Protein 5DF6 (pdb70)

CATH classification: 3.30.505.10 (+1 more: 3.30.505.10)

Solvent-accessible surface area: 12372 Å² total

Sequence (228 aa):
RRRWFHPNITGVEAENNLLLTRGVDGSFLARPSKKSNPGDFTLLSVRRNGAVTHIKIQNTGDYYDLYGGEKFATLAELVQQYYMEHHGQLKEKNGDVIELKYPLNCADPTSERWFHGHLSGKEAEEKLLTEKGKHGSFLVRESQSHPGDFVLSVRTGDDKGESKSKVTHVMIRCQKYDVGGGERFDSLTDLVEHYKKKNPMVETTLGTVLQLKQPLNTTRTTEVDKFMPPPTTEVD

InterPro domains:
  IPR000242 Tyrosine-specific protein phosphatase, PTPase domain [PF00102] (273-519)
  IPR000242 Tyrosine-specific protein phosphatase, PTPase domain [PR00700] (303-310)
  IPR000242 Tyrosine-specific protein phosphatase, PTPase domain [PR00700] (327-347)
  IPR000242 Tyrosine-specific protein phosphatase, PTPase domain [PR00700] (413-430)
  IPR000242 Tyrosine-specific protein phosphatase, PTPase domain [PR00700] (454-472)
  IPR000242 Tyrosine-specific protein phosphatase, PTPase domain [PR00700] (488-503)
  IPR000242 Tyrosine-specific protein phosphatase, PTPase domain [PR00700] (504-514)
  IPR000242 Tyrosine-specific protein phosphatase, PTPase domain [PS50055] (247-521)
  IPR000242 Tyrosine-specific protein phosphatase, PTPase domain [SM00194] (246-523)
  IPR000387 Tyrosine-specific protein phosphatases domain [PS50056] (436-512)
  IPR000980 SH2 domain [PF00017] (6-81)
  IPR000980 SH2 domain [PF00017] (112-197)
  IPR000980 SH2 domain [PS50001] (6-102)
  IPR000980 SH2 domain [PS50001] (112-216)
  IPR000980 SH2 domain [SM00252] (4-87)
  IPR000980 SH2 domain [SM00252] (110-203)
  IPR003595 Protein-tyrosine phosphatase, catalytic [SM00404] (414-520)
  IPR012152 Protein-tyrosine phosphatase, non-receptor type-6, -11 [PIRSF000929] (1-593)
  IPR016130 Protein-tyrosine phosphatase, active site [PS00383] (457-467)
  IPR029021 Protein-tyrosine phosphatase-like [G3DSA:3.90.190.10] (218-525)

Organism: Homo sapiens (NCBI:txid9606)

B-factor: mean 31.96, std 9.34, range [16.76, 76.29]

Radius of gyration: 21.41 Å; Cα contacts (8 Å, |Δi|>4): 467; chains: 3; bounding box: 33×40×62 Å

Foldseek 3Di:
DFQEDEPDDPVVQFVLCLPVHDQLEWHKYAHPVDGPWIWIWGHHPSGIDIFTWDDPVQWIDRVDDDTHRDPVVHLVVQQVDFPSAADDVGGTGHNDHRRGHDDLDPFQLEDEAADPVRLLVCCLPPHFAQEWGKYADPVRGPKIKIKTQHDGRDSDDVRRIDIFIWDDVQTDTPPPDRHPGPVVVVVVCLVVFDADPVGTTNHNDHYSGDPD/DDDDD/DDDDDDDDDDD

Secondary structure (DSSP, 8-state):
-TTB-TT--HHHHHHHHHHH--TTEEEEEE-SSSBTBEEEEEEETTEEEEEEEEE-SS-EESSSS--BSSHHHHHHHHHHSTTS-BBTTS-B----EE-----S---TTB-SS--HHHHHHHHHHH--TTEEEEEE-SSSTT-EEEEEE-SSS-S----SEEEEEEEE--EESTTS--BSSHHHHHHHHHHS-EEBTTS-EE---EE-----/---B-/---PPP---B-

GO terms:
  GO:0005515 protein binding (F, IPI)
  GO:0060090 molecular adaptor activity (F, IDA)
  GO:0004726 non-membrane spanning protein tyrosine phosphatase activity (F, IDA)
  GO:0005925 focal adhesion (C, IDA)
  GO:0042130 negative regulation of T cell proliferation (P, IDA)
  GO:0019221 cytokine-mediated signaling pathway (P, IDA)
  GO:0032480 negative regulation of type I interferon production (P, IDA)
  GO:1902564 negative regulation of neutrophil activation (P, IDA)
  GO:0005737 cytoplasm (C, IC)
  GO:0004725 protein tyrosine phosphatase activity (F, IDA)
  GO:0004725 protein tyrosine phosphatase activity (F, IMP)
  GO:0042311 vasodilation (P, IMP)
  GO:0051897 positive regulation of phosphatidylinositol 3-kinase/protein kinase B signal transduction (P, IMP)
  GO:1902533 positive regulation of intracellular signal transduction (P, IMP)
  GO:0071260 cellular response to mechanical stimulus (P, IMP)
  GO:0050839 cell adhesion molecule binding (F, IPI)
  GO:0045296 cadherin binding (F, IPI)
  GO:1990782 protein tyrosine kinase binding (F, IPI)
  GO:0005634 nucleus (C, IDA)
  GO:0005737 cytoplasm (C, IDA)

Nearest PDB structures (foldseek):
  5df6-assembly1_A  TM=1.005E+00  e=5.823E-47  Homo sapiens
  5x94-assembly1_A  TM=7.259E-01  e=4.010E-39  Homo sapiens
  5x7b-assembly1_A  TM=7.720E-01  e=6.563E-38  Homo sapiens
  2shp-assembly2_B  TM=5.003E-01  e=1.081E-35  Homo sapiens
  8s06-assembly1_A  TM=4.971E-01  e=1.985E-35  Homo sapiens

Structure (mmCIF, N/CA/C/O backbone):
data_5DF6
#
_entry.id   5DF6
#
_cell.length_a   28.470
_cell.length_b   72.166
_cell.length_c   62.547
_cell.angle_alpha   90.00
_cell.angle_beta   101.77
_cell.angle_gamma   90.00
#
_symmetry.space_group_name_H-M   'P 1 21 1'
#
loop_
_entity.id
_entity.type
_entity.pdbx_description
1 polymer 'Tyrosine-protein phosphatase non-receptor type 11'
2 polymer txnip
3 non-polymer 'UNKNOWN ATOM OR ION'
4 water water
#
loop_
_atom_site.group_PDB
_atom_site.id
_atom_site.type_symbol
_atom_site.label_atom_id
_atom_site.label_alt_id
_atom_site.label_comp_id
_atom_site.label_asym_id
_atom_site.label_entity_id
_atom_site.label_seq_id
_atom_site.pdbx_PDB_ins_code
_atom_site.Cartn_x
_atom_site.Cartn_y
_atom_site.Cartn_z
_atom_site.occupancy
_atom_site.B_iso_or_equiv
_atom_site.auth_seq_id
_atom_site.auth_comp_id
_atom_site.auth_asym_id
_atom_site.auth_atom_id
_atom_site.pdbx_PDB_model_num
ATOM 1 N N A ARG A 1 32 ? 20.988 41.125 35.087 0.50 40.98 4 ARG A N 1
ATOM 2 N N B ARG A 1 32 ? 18.558 40.185 34.987 0.50 37.08 4 ARG A N 1
ATOM 3 C CA A ARG A 1 32 ? 19.962 40.073 34.834 0.50 39.18 4 ARG A CA 1
ATOM 4 C CA B ARG A 1 32 ? 20.049 40.124 34.937 0.50 37.57 4 ARG A CA 1
ATOM 5 C C A ARG A 1 32 ? 20.508 38.799 34.168 0.50 38.48 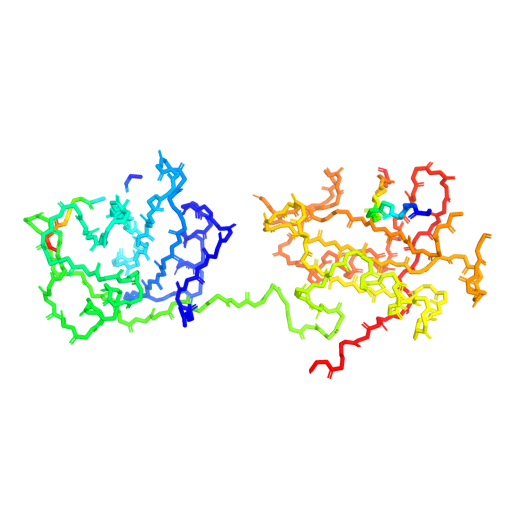4 ARG A C 1
ATOM 6 C C B ARG A 1 32 ? 20.504 38.812 34.253 0.50 37.53 4 ARG A C 1
ATOM 7 O O A ARG A 1 32 ? 19.737 38.091 33.511 0.50 34.00 4 ARG A O 1
ATOM 8 O O B ARG A 1 32 ? 19.676 38.107 33.664 0.50 32.57 4 ARG A O 1
ATOM 11 N N . ARG A 1 33 ? 21.813 38.514 34.346 1.00 36.58 5 ARG A N 1
ATOM 12 C CA . ARG A 1 33 ? 22.480 37.310 33.847 1.00 33.70 5 ARG A CA 1
ATOM 13 C C . ARG A 1 33 ? 21.699 35.977 33.756 1.00 33.10 5 ARG A C 1
ATOM 14 O O . ARG A 1 33 ? 21.757 35.279 32.715 1.00 34.23 5 ARG A O 1
ATOM 16 N N . TRP A 1 34 ? 21.012 35.662 34.861 1.00 25.82 6 TRP A N 1
ATOM 17 C CA . TRP A 1 34 ? 20.269 34.390 35.097 1.00 23.68 6 TRP A CA 1
ATOM 18 C C . TRP A 1 34 ? 18.924 34.314 34.343 1.00 25.34 6 TRP A C 1
ATOM 19 O O . TRP A 1 34 ? 18.241 33.281 34.433 1.00 22.12 6 TRP A O 1
ATOM 30 N N . PHE A 1 35 ? 18.518 35.388 33.644 1.00 23.21 7 PHE A N 1
ATOM 31 C CA . PHE A 1 35 ? 17.222 35.387 32.937 1.00 23.14 7 PHE A CA 1
ATOM 32 C C . PHE A 1 35 ? 17.423 34.988 31.467 1.00 24.20 7 PHE A C 1
ATOM 33 O O . PHE A 1 35 ? 18.325 35.532 30.791 1.00 24.53 7 PHE A O 1
ATOM 41 N N . HIS A 1 36 ? 16.635 34.010 31.028 1.00 23.35 8 HIS A N 1
ATOM 42 C CA . HIS A 1 36 ? 16.653 33.457 29.682 1.00 22.55 8 HIS A CA 1
ATOM 43 C C . HIS A 1 36 ? 15.301 33.717 29.014 1.00 24.42 8 HIS A C 1
ATOM 44 O O . HIS A 1 36 ? 14.285 33.074 29.349 1.00 23.76 8 HIS A O 1
ATOM 51 N N . PRO A 1 37 ? 15.268 34.686 28.081 1.00 29.77 9 PRO A N 1
ATOM 52 C CA . PRO A 1 37 ? 13.971 35.061 27.538 1.00 29.07 9 PRO A CA 1
ATOM 53 C C . PRO A 1 37 ? 13.279 34.055 26.652 1.00 32.54 9 PRO A C 1
ATOM 54 O O . PRO A 1 37 ? 12.049 34.122 26.530 1.00 31.81 9 PRO A O 1
ATOM 58 N N . ASN A 1 38 ? 13.978 33.141 26.015 1.00 32.16 10 ASN A N 1
ATOM 59 C CA . ASN A 1 38 ? 13.276 32.491 24.898 1.00 38.62 10 ASN A CA 1
ATOM 60 C C . ASN A 1 38 ? 13.299 31.032 24.951 1.00 38.47 10 ASN A C 1
ATOM 61 O O . ASN A 1 38 ? 13.311 30.391 23.907 1.00 39.94 10 ASN A O 1
ATOM 66 N N . ILE A 1 39 ? 13.255 30.494 26.168 1.00 34.93 11 ILE A N 1
ATOM 67 C CA . ILE A 1 39 ? 13.405 29.073 26.324 1.00 34.31 11 ILE A CA 1
ATOM 68 C C . ILE A 1 39 ? 12.205 28.453 26.972 1.00 35.60 11 ILE A C 1
ATOM 69 O O . ILE A 1 39 ? 11.470 29.121 27.701 1.00 38.20 11 ILE A O 1
ATOM 74 N N . THR A 1 40 ? 12.062 27.158 26.706 1.00 36.66 12 THR A N 1
ATOM 75 C CA . THR A 1 40 ? 11.098 26.275 27.332 1.00 39.23 12 THR A CA 1
ATOM 76 C C . THR A 1 40 ? 11.683 25.590 28.538 1.00 36.27 12 THR A C 1
ATOM 77 O O . THR A 1 40 ? 12.910 25.606 28.774 1.00 31.97 12 THR A O 1
ATOM 81 N N . GLY A 1 41 ? 10.798 24.958 29.294 1.00 34.70 13 GLY A N 1
ATOM 82 C CA . GLY A 1 41 ? 11.194 24.065 30.376 1.00 36.30 13 GLY A CA 1
ATOM 83 C C . GLY A 1 41 ? 12.149 22.965 29.943 1.00 36.63 13 GLY A C 1
ATOM 84 O O . GLY A 1 41 ? 13.130 22.703 30.650 1.00 34.53 13 GLY A O 1
ATOM 85 N N . VAL A 1 42 ? 11.923 22.352 28.771 1.00 35.13 14 VAL A N 1
ATOM 86 C CA . VAL A 1 42 ? 12.897 21.344 28.283 1.00 35.27 14 VAL A CA 1
ATOM 87 C C . VAL A 1 42 ? 14.287 21.914 27.931 1.00 31.28 14 VAL A C 1
ATOM 88 O O . VAL A 1 42 ? 15.299 21.311 28.277 1.00 31.68 14 VAL A O 1
ATOM 92 N N . GLU A 1 43 ? 14.333 23.064 27.274 1.00 29.87 15 GLU A N 1
ATOM 93 C CA . GLU A 1 43 ? 15.585 23.801 27.047 1.00 32.31 15 GLU A CA 1
ATOM 94 C C . GLU A 1 43 ? 16.308 24.151 28.353 1.00 31.96 15 GLU A C 1
ATOM 95 O O . GLU A 1 43 ? 17.488 23.880 28.485 1.00 28.94 15 GLU A O 1
ATOM 101 N N . ALA A 1 44 ? 15.561 24.665 29.326 1.00 28.52 16 ALA A N 1
ATOM 102 C CA . ALA A 1 44 ? 16.073 24.947 30.664 1.00 27.35 16 ALA A CA 1
ATOM 103 C C . ALA A 1 44 ? 16.768 23.753 31.272 1.00 29.82 16 ALA A C 1
ATOM 104 O O . ALA A 1 44 ? 17.889 23.888 31.793 1.00 30.67 16 ALA A O 1
ATOM 106 N N . GLU A 1 45 ? 16.111 22.599 31.205 1.00 28.50 17 GLU A N 1
ATOM 107 C CA . GLU A 1 45 ? 16.680 21.341 31.733 1.00 33.52 17 GLU A CA 1
ATOM 108 C C . GLU A 1 45 ? 17.965 21.010 31.002 1.00 34.37 17 GLU A C 1
ATOM 109 O O . GLU A 1 45 ? 18.973 20.682 31.633 1.00 33.06 17 GLU A O 1
ATOM 115 N N . ASN A 1 46 ? 17.949 21.169 29.678 1.00 34.98 18 ASN A N 1
ATOM 116 C CA A ASN A 1 46 ? 19.125 20.869 28.891 0.40 35.61 18 ASN A CA 1
ATOM 117 C CA B ASN A 1 46 ? 19.128 20.880 28.872 0.60 35.61 18 ASN A CA 1
ATOM 118 C C . ASN A 1 46 ? 20.335 21.715 29.252 1.00 35.22 18 ASN A C 1
ATOM 119 O O . ASN A 1 46 ? 21.413 21.175 29.447 1.00 36.47 18 ASN A O 1
ATOM 128 N N . LEU A 1 47 ? 20.159 23.034 29.329 1.00 32.85 19 LEU A N 1
ATOM 129 C CA . LEU A 1 47 ? 21.244 23.942 29.783 1.00 32.92 19 LEU A CA 1
ATOM 130 C C . LEU A 1 47 ? 21.768 23.580 31.185 1.00 34.37 19 LEU A C 1
ATOM 131 O O . LEU A 1 47 ? 23.005 23.527 31.431 1.00 30.87 19 LEU A O 1
ATOM 136 N N . LEU A 1 48 ? 20.834 23.375 32.110 1.00 32.03 20 LEU A N 1
ATOM 137 C CA . LEU A 1 48 ? 21.202 23.077 33.494 1.00 33.84 20 LEU A CA 1
ATOM 138 C C . LEU A 1 48 ? 21.995 21.788 33.619 1.00 38.97 20 LEU A C 1
ATOM 139 O O . LEU A 1 48 ? 22.977 21.717 34.373 1.00 38.23 20 LEU A O 1
ATOM 144 N N . LEU A 1 49 ? 21.557 20.789 32.867 1.00 38.21 21 LEU A N 1
ATOM 145 C CA . LEU A 1 49 ? 22.195 19.497 32.867 1.00 45.63 21 LEU A CA 1
ATOM 146 C C . LEU A 1 49 ? 23.470 19.485 32.029 1.00 43.53 21 LEU A C 1
ATOM 147 O O . LEU A 1 49 ? 24.309 18.635 32.228 1.00 49.82 21 LEU A O 1
ATOM 152 N N . THR A 1 50 ? 23.643 20.438 31.118 1.00 45.52 22 THR A N 1
ATOM 153 C CA . THR A 1 50 ? 24.822 20.454 30.287 1.00 41.46 22 THR A CA 1
ATOM 154 C C . THR A 1 50 ? 25.858 21.406 30.812 1.00 41.88 22 THR A C 1
ATOM 155 O O . THR A 1 50 ? 26.984 20.981 31.002 1.00 48.17 22 THR A O 1
ATOM 159 N N . ARG A 1 51 ? 25.482 22.667 31.041 1.00 35.91 23 ARG A N 1
ATOM 160 C CA . ARG A 1 51 ? 26.403 23.710 31.469 1.00 34.28 23 ARG A CA 1
ATOM 161 C C . ARG A 1 51 ? 26.398 23.911 32.969 1.00 35.96 23 ARG A C 1
ATOM 162 O O . ARG A 1 51 ? 27.250 24.640 33.496 1.00 37.93 23 ARG A O 1
ATOM 170 N N . GLY A 1 52 ? 25.415 23.361 33.657 1.00 34.46 24 GLY A N 1
ATOM 171 C CA . GLY A 1 52 ? 25.243 23.665 35.065 1.00 35.38 24 GLY A CA 1
ATOM 172 C C . GLY A 1 52 ? 25.845 22.600 35.942 1.00 38.03 24 GLY A C 1
ATOM 173 O O . GLY A 1 52 ? 26.148 21.500 35.481 1.00 42.40 24 GLY A O 1
ATOM 174 N N . VAL A 1 53 ? 25.961 22.943 37.221 1.00 34.30 25 VAL A N 1
ATOM 175 C CA . VAL A 1 53 ? 26.361 22.050 38.306 1.00 35.52 25 VAL A CA 1
ATOM 176 C C . VAL A 1 53 ? 25.260 22.103 39.324 1.00 36.45 25 VAL A C 1
ATOM 177 O O . VAL A 1 53 ? 24.366 22.950 39.205 1.00 30.87 25 VAL A O 1
ATOM 181 N N . ASP A 1 54 ? 25.281 21.217 40.324 1.00 39.97 26 ASP A N 1
ATOM 182 C CA . ASP A 1 54 ? 24.231 21.250 41.354 1.00 39.32 26 ASP A CA 1
ATOM 183 C C . ASP A 1 54 ? 24.280 22.592 42.066 1.00 34.67 26 ASP A C 1
ATOM 184 O O . ASP A 1 54 ? 25.384 23.084 42.418 1.00 31.03 26 ASP A O 1
ATOM 189 N N . GLY A 1 55 ? 23.095 23.200 42.248 1.00 29.10 27 GLY A N 1
ATOM 190 C CA . GLY A 1 55 ? 23.015 24.605 42.697 1.00 26.74 27 GLY A CA 1
ATOM 191 C C . GLY A 1 55 ? 22.822 25.635 41.580 1.00 27.42 27 GLY A C 1
ATOM 192 O O . GLY A 1 55 ? 22.544 26.783 41.873 1.00 25.75 27 GLY A O 1
ATOM 193 N N . SER A 1 56 ? 23.045 25.250 40.314 1.00 29.08 28 SER A N 1
ATOM 194 C CA . SER A 1 56 ? 22.724 26.086 39.173 1.00 30.07 28 SER A CA 1
ATOM 195 C C . SER A 1 56 ? 21.229 26.377 39.018 1.00 25.33 28 SER A C 1
ATOM 196 O O . SER A 1 56 ? 20.376 25.592 39.400 1.00 25.09 28 SER A O 1
ATOM 199 N N . PHE A 1 57 ? 20.960 27.592 38.565 1.00 26.13 29 PHE A N 1
ATOM 200 C CA . PHE A 1 57 ? 19.552 28.010 38.313 1.00 22.78 29 PHE A CA 1
ATOM 201 C C . PHE A 1 57 ? 19.474 29.095 37.265 1.00 21.40 29 PHE A C 1
ATOM 202 O O . PHE A 1 57 ? 20.458 29.732 36.921 1.00 22.96 29 PHE A O 1
ATOM 210 N N . LEU A 1 58 ? 18.239 29.320 36.770 1.00 21.20 30 LEU A N 1
ATOM 211 C CA . LEU A 1 58 ? 17.920 30.381 35.876 1.00 21.12 30 LEU A CA 1
ATOM 212 C C . LEU A 1 58 ? 16.428 30.682 36.053 1.00 20.00 30 LEU A C 1
ATOM 213 O O . LEU A 1 58 ? 15.654 29.882 36.649 1.00 18.33 30 LEU A O 1
ATOM 218 N N . ALA A 1 59 ? 16.052 31.855 35.598 1.00 19.85 31 ALA A N 1
ATOM 219 C CA . ALA A 1 59 ? 14.637 32.212 35.462 1.00 19.33 31 ALA A CA 1
ATOM 220 C C . ALA A 1 59 ? 14.267 32.361 33.963 1.00 21.51 31 ALA A C 1
ATOM 221 O O . ALA A 1 59 ? 15.131 32.689 33.114 1.00 20.52 31 ALA A O 1
ATOM 223 N N . ARG A 1 60 ? 12.980 32.182 33.667 1.00 19.71 32 ARG A N 1
ATOM 224 C CA . ARG A 1 60 ? 12.505 32.243 32.306 1.00 21.99 32 ARG A CA 1
ATOM 225 C C . ARG A 1 60 ? 10.992 32.540 32.316 1.00 22.70 32 ARG A C 1
ATOM 226 O O . ARG A 1 60 ? 10.309 32.412 33.361 1.00 19.23 32 ARG A O 1
ATOM 234 N N . PRO A 1 61 ? 10.456 32.866 31.132 1.00 23.36 33 PRO A N 1
ATOM 235 C CA . PRO A 1 61 ? 8.955 33.009 31.069 1.00 24.99 33 PRO A CA 1
ATOM 236 C C . PRO A 1 61 ? 8.223 31.713 31.278 1.00 26.26 33 PRO A C 1
ATOM 237 O O . PRO A 1 61 ? 8.746 30.659 30.931 1.00 23.76 33 PRO A O 1
ATOM 241 N N . SER A 1 62 ? 7.006 31.772 31.856 1.00 25.14 34 SER A N 1
ATOM 242 C CA . SER A 1 62 ? 6.238 30.551 32.034 1.00 25.98 34 SER A CA 1
ATOM 243 C C . SER A 1 62 ? 5.626 30.239 30.652 1.00 24.53 34 SER A C 1
ATOM 244 O O . SER A 1 62 ? 5.173 31.176 30.009 1.00 23.50 34 SER A O 1
ATOM 247 N N . LYS A 1 63 ? 5.632 28.966 30.249 1.00 26.82 35 LYS A N 1
ATOM 248 C CA A LYS A 1 63 ? 4.908 28.508 29.059 0.50 30.99 35 LYS A CA 1
ATOM 249 C CA B LYS A 1 63 ? 4.913 28.463 29.060 0.50 30.52 35 LYS A CA 1
ATOM 250 C C . LYS A 1 63 ? 3.463 28.109 29.448 1.00 31.28 35 LYS A C 1
ATOM 251 O O . LYS A 1 63 ? 2.520 28.431 28.752 1.00 32.62 35 LYS A O 1
ATOM 256 N N . SER A 1 64 ? 3.303 27.458 30.580 1.00 31.33 36 SER A N 1
ATOM 257 C CA . SER A 1 64 ? 1.954 26.998 31.032 1.00 34.74 36 SER A CA 1
ATOM 258 C C . SER A 1 64 ? 1.032 28.104 31.458 1.00 37.38 36 SER A C 1
ATOM 259 O O . SER A 1 64 ? -0.206 27.927 31.452 1.00 37.73 36 SER A O 1
ATOM 262 N N . ASN A 1 65 ? 1.621 29.222 31.869 1.00 30.87 37 ASN A N 1
ATOM 263 C CA . ASN A 1 65 ? 0.881 30.361 32.323 1.00 30.94 37 ASN A CA 1
ATOM 264 C C . ASN A 1 65 ? 1.457 31.697 31.867 1.00 34.16 37 ASN A C 1
ATOM 265 O O . ASN A 1 65 ? 2.103 32.423 32.654 1.00 32.00 37 ASN A O 1
ATOM 270 N N . PRO A 1 66 ? 1.205 32.073 30.581 1.00 34.34 38 PRO A N 1
ATOM 271 C CA . PRO A 1 66 ? 1.805 33.283 30.014 1.00 35.33 38 PRO A CA 1
ATOM 272 C C . PRO A 1 66 ? 1.616 34.511 30.841 1.00 36.81 38 PRO A C 1
ATOM 273 O O . PRO A 1 66 ? 0.487 34.826 31.250 1.00 35.17 38 PRO A O 1
ATOM 277 N N . GLY A 1 67 ? 2.723 35.209 31.068 1.00 30.36 39 GLY A N 1
ATOM 278 C CA . GLY A 1 67 ? 2.748 36.320 31.974 1.00 31.44 39 GLY A CA 1
ATOM 279 C C . GLY A 1 67 ? 3.407 35.953 33.317 1.00 28.14 39 GLY A C 1
ATOM 280 O O . GLY A 1 67 ? 3.991 36.833 33.948 1.00 33.88 39 GLY A O 1
ATOM 281 N N . ASP A 1 68 ? 3.328 34.681 33.733 1.00 25.95 40 ASP A N 1
ATOM 282 C CA . ASP A 1 68 ? 4.022 34.250 34.922 1.00 27.14 40 ASP A CA 1
ATOM 283 C C . ASP A 1 68 ? 5.503 34.015 34.530 1.00 25.24 40 ASP A C 1
ATOM 284 O O . ASP A 1 68 ? 5.889 34.170 33.360 1.00 24.60 40 ASP A O 1
ATOM 289 N N . PHE A 1 69 ? 6.308 33.651 35.501 1.00 24.40 41 PHE A N 1
ATOM 290 C CA . PHE A 1 69 ? 7.744 33.275 35.272 1.00 22.65 41 PHE A CA 1
ATOM 291 C C . PHE A 1 69 ? 7.978 31.960 35.959 1.00 23.94 41 PHE A C 1
ATOM 292 O O . PHE A 1 69 ? 7.019 31.396 36.598 1.00 22.70 41 PHE A O 1
ATOM 300 N N . THR A 1 70 ? 9.165 31.373 35.730 1.00 20.65 42 THR A N 1
ATOM 301 C CA . THR A 1 70 ? 9.500 30.055 36.238 1.00 20.35 42 THR A CA 1
ATOM 302 C C . THR A 1 70 ? 10.947 30.093 36.656 1.00 21.30 42 THR A C 1
ATOM 303 O O . THR A 1 70 ? 11.780 30.670 35.952 1.00 19.82 42 THR A O 1
ATOM 307 N N . LEU A 1 71 ? 11.194 29.593 37.864 1.00 20.89 43 LEU A N 1
ATOM 308 C CA A LEU A 1 71 ? 12.554 29.311 38.319 0.70 21.11 43 LEU A CA 1
ATOM 309 C CA B LEU A 1 71 ? 12.575 29.301 38.333 0.30 20.56 43 LEU A CA 1
ATOM 310 C C . LEU A 1 71 ? 12.913 27.843 38.085 1.00 21.46 43 LEU A C 1
ATOM 311 O O . LEU A 1 71 ? 12.280 26.952 38.609 1.00 24.11 43 LEU A O 1
ATOM 320 N N . SER A 1 72 ? 13.959 27.585 37.330 1.00 19.77 44 SER A N 1
ATOM 321 C CA . SER A 1 72 ? 14.373 26.229 37.087 1.00 21.59 44 SER A CA 1
ATOM 322 C C . SER A 1 72 ? 15.727 26.064 37.765 1.00 22.09 44 SER A C 1
ATOM 323 O O . SER A 1 72 ? 16.620 26.858 37.504 1.00 18.67 44 SER A O 1
ATOM 326 N N . VAL A 1 73 ? 15.829 25.061 38.631 1.00 22.44 45 VAL A N 1
ATOM 327 C CA . VAL A 1 73 ? 16.984 24.867 39.480 1.00 24.93 45 VAL A CA 1
ATOM 328 C C . VAL A 1 73 ? 17.479 23.442 39.360 1.00 27.50 45 VAL A C 1
ATOM 329 O O . VAL A 1 73 ? 16.696 22.517 39.343 1.00 27.49 45 VAL A O 1
ATOM 333 N N . ARG A 1 74 ? 18.805 23.290 39.324 1.00 27.57 46 ARG A N 1
ATOM 334 C CA . ARG A 1 74 ? 19.414 21.979 39.390 1.00 30.13 46 ARG A CA 1
ATOM 335 C C . ARG A 1 74 ? 19.773 21.585 40.827 1.00 31.47 46 ARG A C 1
ATOM 336 O O . ARG A 1 74 ? 20.495 22.332 41.541 1.00 27.30 46 ARG A O 1
ATOM 344 N N . ARG A 1 75 ? 19.267 20.425 41.235 1.00 32.64 47 ARG A N 1
ATOM 345 C CA . ARG A 1 75 ? 19.680 19.813 42.482 1.00 36.54 47 ARG A CA 1
ATOM 346 C C . ARG A 1 75 ? 19.612 18.308 42.406 1.00 41.30 47 ARG A C 1
ATOM 347 O O . ARG A 1 75 ? 18.656 17.776 41.861 1.00 40.80 47 ARG A O 1
ATOM 355 N N . ASN A 1 76 ? 20.617 17.636 42.980 1.00 47.29 48 ASN A N 1
ATOM 356 C CA . ASN A 1 76 ? 20.675 16.155 43.035 1.00 47.34 48 ASN A CA 1
ATOM 357 C C . ASN A 1 76 ? 20.587 15.546 41.636 1.00 46.16 48 ASN A C 1
ATOM 358 O O . ASN A 1 76 ? 19.741 14.706 41.359 1.00 55.15 48 ASN A O 1
ATOM 363 N N . GLY A 1 77 ? 21.405 16.071 40.737 1.00 49.39 49 GLY A N 1
ATOM 364 C CA . GLY A 1 77 ? 21.423 15.667 39.336 1.00 48.63 49 GLY A CA 1
ATOM 365 C C . GLY A 1 77 ? 20.182 15.923 38.495 1.00 48.36 49 GLY A C 1
ATOM 366 O O . GLY A 1 77 ? 20.212 15.631 37.308 1.00 51.33 49 GLY A O 1
ATOM 367 N N . ALA A 1 78 ? 19.101 16.460 39.078 1.00 46.70 50 ALA A N 1
ATOM 368 C CA . ALA A 1 78 ? 17.831 16.707 38.352 1.00 44.34 50 ALA A CA 1
ATOM 369 C C . ALA A 1 78 ? 17.404 18.221 38.393 1.00 39.03 50 ALA A C 1
ATOM 370 O O . ALA A 1 78 ? 18.074 19.066 38.991 1.00 41.06 50 ALA A O 1
ATOM 372 N N . VAL A 1 79 ? 16.314 18.542 37.728 1.00 36.45 51 VAL A N 1
ATOM 373 C CA . VAL A 1 79 ? 15.887 19.925 37.570 1.00 32.44 51 VAL A CA 1
ATOM 374 C C . VAL A 1 79 ? 14.491 20.045 38.158 1.00 31.69 51 VAL A C 1
ATOM 375 O O . VAL A 1 79 ? 13.632 19.220 37.904 1.00 35.28 51 VAL A O 1
ATOM 379 N N . THR A 1 80 ? 14.301 21.102 38.930 1.00 30.16 52 THR A N 1
ATOM 380 C CA . THR A 1 80 ? 13.083 21.428 39.632 1.00 30.84 52 THR A CA 1
ATOM 381 C C . THR A 1 80 ? 12.588 22.708 38.992 1.00 29.73 52 THR A C 1
ATOM 382 O O . THR A 1 80 ? 13.400 23.611 38.723 1.00 29.62 52 THR A O 1
ATOM 386 N N . HIS A 1 81 ? 11.287 22.789 38.720 1.00 26.21 53 HIS A N 1
ATOM 387 C CA . HIS A 1 81 ? 10.719 24.011 38.137 1.00 25.34 53 HIS A CA 1
ATOM 388 C C . HIS A 1 81 ? 9.780 24.572 39.157 1.00 25.22 53 HIS A C 1
ATOM 389 O O . HIS A 1 81 ? 9.055 23.785 39.710 1.00 22.20 53 HIS A O 1
ATOM 396 N N . ILE A 1 82 ? 9.749 25.906 39.337 1.00 23.01 54 ILE A N 1
ATOM 397 C CA . ILE A 1 82 ? 8.964 26.563 40.380 1.00 24.88 54 ILE A CA 1
ATOM 398 C C . ILE A 1 82 ? 8.271 27.717 39.797 1.00 22.98 54 ILE A C 1
ATOM 399 O O . ILE A 1 82 ? 8.869 28.590 39.209 1.00 22.32 54 ILE A O 1
ATOM 404 N N . LYS A 1 83 ? 6.965 27.745 39.982 1.00 23.90 55 LYS A N 1
ATOM 405 C CA . LYS A 1 83 ? 6.137 28.775 39.459 1.00 24.43 55 LYS A CA 1
ATOM 406 C C . LYS A 1 83 ? 6.372 30.112 40.140 1.00 21.84 55 LYS A C 1
ATOM 407 O O . LYS A 1 83 ? 6.350 30.170 41.357 1.00 22.01 55 LYS A O 1
ATOM 413 N N . ILE A 1 84 ? 6.484 31.177 39.361 1.00 20.36 56 ILE A N 1
ATOM 414 C CA . ILE A 1 84 ? 6.626 32.526 39.860 1.00 20.36 56 ILE A CA 1
ATOM 415 C C . ILE A 1 84 ? 5.398 33.353 39.444 1.00 23.12 56 ILE A C 1
ATOM 416 O O . ILE A 1 84 ? 5.138 33.564 38.258 1.00 24.78 56 ILE A O 1
ATOM 421 N N . GLN A 1 85 ? 4.598 33.746 40.447 1.00 24.02 57 GLN A N 1
ATOM 422 C CA . GLN A 1 85 ? 3.395 34.528 40.186 1.00 26.70 57 GLN A CA 1
ATOM 423 C C . GLN A 1 85 ? 3.749 35.941 39.855 1.00 26.70 57 GLN A C 1
ATOM 424 O O . GLN A 1 85 ? 4.573 36.582 40.530 1.00 23.45 57 GLN A O 1
ATOM 430 N N . ASN A 1 86 ? 3.111 36.459 38.802 1.00 28.47 58 ASN A N 1
ATOM 431 C CA . ASN A 1 86 ? 3.217 37.866 38.456 1.00 30.28 58 ASN A CA 1
ATOM 432 C C . ASN A 1 86 ? 1.793 38.466 38.514 1.00 35.29 58 ASN A C 1
ATOM 433 O O . ASN A 1 86 ? 1.021 38.243 37.586 1.00 33.37 58 ASN A O 1
ATOM 438 N N . THR A 1 87 ? 1.454 39.218 39.567 1.00 33.39 59 THR A N 1
ATOM 439 C CA . THR A 1 87 ? 0.065 39.630 39.773 1.00 36.95 59 THR A CA 1
ATOM 440 C C . THR A 1 87 ? -0.241 40.850 38.949 1.00 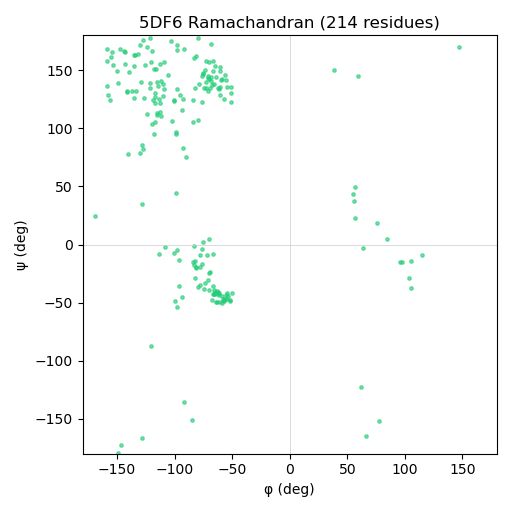39.73 59 THR A C 1
ATOM 441 O O . THR A 1 87 ? -1.414 41.178 38.724 1.00 41.13 59 THR A O 1
ATOM 445 N N . GLY A 1 88 ? 0.819 41.521 38.512 1.00 37.59 60 GLY A N 1
ATOM 446 C CA . GLY A 1 88 ? 0.720 42.823 37.922 1.00 41.83 60 GLY A CA 1
ATOM 447 C C . GLY A 1 88 ? 1.209 43.881 38.884 1.00 41.50 60 GLY A C 1
ATOM 448 O O . GLY A 1 88 ? 1.826 44.849 38.448 1.00 44.92 60 GLY A O 1
ATOM 449 N N . ASP A 1 89 ? 0.924 43.714 40.180 1.00 40.00 61 ASP A N 1
ATOM 450 C CA . ASP A 1 89 ? 1.448 44.581 41.234 1.00 40.48 61 ASP A CA 1
ATOM 451 C C . ASP A 1 89 ? 2.715 44.041 41.922 1.00 39.94 61 ASP A C 1
ATOM 452 O O . ASP A 1 89 ? 3.579 44.820 42.291 1.00 43.97 61 ASP A O 1
ATOM 457 N N . TYR A 1 90 ? 2.811 42.729 42.105 1.00 36.69 62 TYR A N 1
ATOM 458 C CA . TYR A 1 90 ? 4.023 42.118 42.694 1.00 34.53 62 TYR A CA 1
ATOM 459 C C . TYR A 1 90 ? 4.291 40.719 42.128 1.00 35.09 62 TYR A C 1
ATOM 460 O O . TYR A 1 90 ? 3.419 40.086 41.461 1.00 35.43 62 TYR A O 1
ATOM 469 N N . TYR A 1 91 ? 5.503 40.240 42.455 1.00 28.36 63 TYR A N 1
ATOM 470 C CA . TYR A 1 91 ? 5.929 38.876 42.225 1.00 24.60 63 TYR A CA 1
ATOM 471 C C . TYR A 1 91 ? 6.075 38.066 43.530 1.00 24.62 63 TYR A C 1
ATOM 472 O O . TYR A 1 91 ? 6.613 38.560 44.496 1.00 26.00 63 TYR A O 1
ATOM 481 N N . ASP A 1 92 ? 5.623 36.817 43.523 1.00 22.58 64 ASP A N 1
ATOM 482 C CA . ASP A 1 92 ? 5.952 35.872 44.580 1.00 22.29 64 ASP A CA 1
ATOM 483 C C . ASP A 1 92 ? 5.998 34.437 44.053 1.00 21.88 64 ASP A C 1
ATOM 484 O O . ASP A 1 92 ? 5.844 34.226 42.836 1.00 22.35 64 ASP A O 1
ATOM 489 N N . LEU A 1 93 ? 6.280 33.467 44.931 1.00 20.34 65 LEU A N 1
ATOM 490 C CA . LEU A 1 93 ? 6.251 32.064 44.566 1.00 20.80 65 LEU A CA 1
ATOM 491 C C . LEU A 1 93 ? 4.969 31.411 44.984 1.00 21.54 65 LEU A C 1
ATOM 492 O O . LEU A 1 93 ? 4.980 30.283 45.494 1.00 24.88 65 LEU A O 1
ATOM 497 N N . TYR A 1 94 ? 3.861 32.093 44.735 1.00 21.30 66 TYR A N 1
ATOM 498 C CA . TYR A 1 94 ? 2.513 31.624 45.153 1.00 25.34 66 TYR A CA 1
ATOM 499 C C . TYR A 1 94 ? 2.490 31.349 46.672 1.00 25.80 66 TYR A C 1
ATOM 500 O O . TYR A 1 94 ? 2.061 30.297 47.136 1.00 29.34 66 TYR A O 1
ATOM 509 N N . GLY A 1 95 ? 3.088 32.277 47.390 1.00 25.97 67 GLY A N 1
ATOM 510 C CA . GLY A 1 95 ? 3.263 32.212 48.842 1.00 27.38 67 GLY A CA 1
ATOM 511 C C . GLY A 1 95 ? 4.582 32.910 49.166 1.00 26.59 67 GLY A C 1
ATOM 512 O O . GLY A 1 95 ? 5.338 33.255 48.256 1.00 26.41 67 GLY A O 1
ATOM 513 N N . GLY A 1 96 ? 4.811 33.132 50.461 1.00 24.94 68 GLY A N 1
ATOM 514 C CA . GLY A 1 96 ? 6.070 33.678 51.000 1.00 24.88 68 GLY A CA 1
ATOM 515 C C . GLY A 1 96 ? 6.094 35.174 50.759 1.00 24.71 68 GLY A C 1
ATOM 516 O O . GLY A 1 96 ? 5.036 35.828 50.571 1.00 24.84 68 GLY A O 1
ATOM 517 N N . GLU A 1 97 ? 7.305 35.690 50.645 1.00 23.76 69 GLU A N 1
ATOM 518 C CA . GLU A 1 97 ? 7.562 37.100 50.516 1.00 24.58 69 GLU A CA 1
ATOM 519 C C . GLU A 1 97 ? 7.218 37.577 49.131 1.00 26.19 69 GLU A C 1
ATOM 520 O O . GLU A 1 97 ? 7.403 36.851 48.159 1.00 26.07 69 GLU A O 1
ATOM 526 N N . LYS A 1 98 ? 6.744 38.821 49.066 1.00 25.58 70 LYS A N 1
ATOM 527 C CA . LYS A 1 98 ? 6.324 39.496 47.830 1.00 25.67 70 LYS A CA 1
ATOM 528 C C . LYS A 1 98 ? 7.362 40.543 47.415 1.00 26.01 70 LYS A C 1
ATOM 529 O O . LYS A 1 98 ? 8.026 41.156 48.291 1.00 30.11 70 LYS A O 1
ATOM 535 N N . PHE A 1 99 ? 7.552 40.739 46.110 1.00 23.96 71 PHE A N 1
ATOM 536 C CA . PHE A 1 99 ? 8.571 41.632 45.605 1.00 28.74 71 PHE A CA 1
ATOM 537 C C . PHE A 1 99 ? 8.083 42.507 44.515 1.00 31.73 71 PHE A C 1
ATOM 538 O O . PHE A 1 99 ? 7.130 42.142 43.821 1.00 32.96 71 PHE A O 1
ATOM 546 N N . ALA A 1 100 ? 8.729 43.663 44.375 1.00 33.88 72 ALA A N 1
ATOM 547 C CA . ALA A 1 100 ? 8.295 44.631 43.353 1.00 38.46 72 ALA A CA 1
ATOM 548 C C . ALA A 1 100 ? 8.693 44.195 41.950 1.00 36.15 72 ALA A C 1
ATOM 549 O O . ALA A 1 100 ? 7.933 44.381 41.021 1.00 38.80 72 ALA A O 1
ATOM 551 N N . THR A 1 101 ? 9.881 43.619 41.797 1.00 33.73 73 THR A N 1
ATOM 552 C CA . THR A 1 101 ? 10.370 43.168 40.512 1.00 31.24 73 THR A CA 1
ATOM 553 C C . THR A 1 101 ? 10.781 41.672 40.579 1.00 30.84 73 THR A C 1
ATOM 554 O O . THR A 1 101 ? 11.091 41.164 41.674 1.00 23.79 73 THR A O 1
ATOM 558 N N . LEU A 1 102 ? 10.754 40.985 39.431 1.00 28.40 74 LEU A N 1
ATOM 559 C CA . LEU A 1 102 ? 11.406 39.685 39.308 1.00 30.24 74 LEU A CA 1
ATOM 560 C C . LEU A 1 102 ? 12.859 39.652 39.799 1.00 30.40 74 LEU A C 1
ATOM 561 O O . LEU A 1 102 ? 13.263 38.686 40.459 1.00 27.04 74 LEU A O 1
ATOM 566 N N . ALA A 1 103 ? 13.653 40.670 39.494 1.00 26.92 75 ALA A N 1
ATOM 567 C CA . ALA A 1 103 ? 15.053 40.673 39.966 1.00 30.22 75 ALA A CA 1
ATOM 568 C C . ALA A 1 103 ? 15.167 40.786 41.485 1.00 28.84 75 ALA A C 1
ATOM 569 O O . ALA A 1 103 ? 16.076 40.220 42.055 1.00 28.21 75 ALA A O 1
ATOM 571 N N . GLU A 1 104 ? 14.295 41.536 42.129 1.00 28.06 76 GLU A N 1
ATOM 572 C CA . GLU A 1 104 ? 14.317 41.593 43.603 1.00 32.36 76 GLU A CA 1
ATOM 573 C C . GLU A 1 104 ? 14.010 40.217 44.185 1.00 30.01 76 GLU A C 1
ATOM 574 O O . GLU A 1 104 ? 14.673 39.785 45.141 1.00 26.29 76 GLU A O 1
ATOM 580 N N . LEU A 1 105 ? 13.032 39.534 43.602 1.00 26.90 77 LEU A N 1
ATOM 581 C CA . LEU A 1 105 ? 12.706 38.180 44.091 1.00 24.62 77 LEU A CA 1
ATOM 582 C C . LEU A 1 105 ? 13.882 37.263 43.993 1.00 22.93 77 LEU A C 1
ATOM 583 O O . LEU A 1 105 ? 14.214 36.601 44.937 1.00 22.32 77 LEU A O 1
ATOM 588 N N . VAL A 1 106 ? 14.505 37.227 42.833 1.00 23.53 78 VAL A N 1
ATOM 589 C CA . VAL A 1 106 ? 15.524 36.284 42.559 1.00 23.84 78 VAL A CA 1
ATOM 590 C C . VAL A 1 106 ? 16.714 36.594 43.481 1.00 24.73 78 VAL A C 1
ATOM 591 O O . VAL A 1 106 ? 17.243 35.717 44.138 1.00 23.40 78 VAL A O 1
ATOM 595 N N . GLN A 1 107 ? 17.032 37.868 43.618 1.00 23.80 79 GLN A N 1
ATOM 596 C CA A GLN A 1 107 ? 18.167 38.294 44.431 0.70 27.84 79 GLN A CA 1
ATOM 597 C CA B GLN A 1 107 ? 18.173 38.273 44.430 0.30 23.66 79 GLN A CA 1
ATOM 598 C C . GLN A 1 107 ? 17.921 37.996 45.906 1.00 22.66 79 GLN A C 1
ATOM 599 O O . GLN A 1 107 ? 18.833 37.673 46.623 1.00 22.58 79 GLN A O 1
ATOM 610 N N . TYR A 1 108 ? 16.661 38.088 46.348 1.00 20.88 80 TYR A N 1
ATOM 611 C CA . TYR A 1 108 ? 16.317 37.751 47.719 1.00 20.99 80 TYR A CA 1
ATOM 612 C C . TYR A 1 108 ? 16.638 36.312 48.032 1.00 21.04 80 TYR A C 1
ATOM 613 O O . TYR A 1 108 ? 17.310 35.984 49.036 1.00 20.63 80 TYR A O 1
ATOM 622 N N . TYR A 1 109 ? 16.176 35.437 47.152 1.00 21.38 81 TYR A N 1
ATOM 623 C CA . TYR A 1 109 ? 16.383 33.999 47.374 1.00 19.39 81 TYR A CA 1
ATOM 624 C C . TYR A 1 109 ? 17.886 33.606 47.183 1.00 22.04 81 TYR A C 1
ATOM 625 O O . TYR A 1 109 ? 18.385 32.755 47.901 1.00 23.17 81 TYR A O 1
ATOM 634 N N . MET A 1 110 ? 18.633 34.293 46.317 1.00 23.81 82 MET A N 1
ATOM 635 C CA . MET A 1 110 ? 20.087 34.045 46.224 1.00 24.78 82 MET A CA 1
ATOM 636 C C . MET A 1 110 ? 20.814 34.439 47.501 1.00 27.05 82 MET A C 1
ATOM 637 O O . MET A 1 110 ? 21.752 33.769 47.905 1.00 28.96 82 MET A O 1
ATOM 642 N N . GLU A 1 111 ? 20.395 35.547 48.104 1.00 25.96 83 GLU A N 1
ATOM 643 C CA . GLU A 1 111 ? 21.064 36.160 49.255 1.00 27.21 83 GLU A CA 1
ATOM 644 C C . GLU A 1 111 ? 20.710 35.590 50.632 1.00 28.34 83 GLU A C 1
ATOM 645 O O . GLU A 1 111 ? 21.386 35.872 51.622 1.00 25.92 83 GLU A O 1
ATOM 651 N N . HIS A 1 112 ? 19.636 34.821 50.709 1.00 22.47 84 HIS A N 1
ATOM 652 C CA . HIS A 1 112 ? 19.092 34.366 51.961 1.00 24.82 84 HIS A CA 1
ATOM 653 C C . HIS A 1 112 ? 18.890 32.885 51.869 1.00 24.10 84 HIS A C 1
ATOM 654 O O . HIS A 1 112 ? 17.765 32.393 51.726 1.00 22.84 84 HIS A O 1
ATOM 661 N N . HIS A 1 113 ? 20.005 32.184 52.032 1.00 24.25 85 HIS A N 1
ATOM 662 C CA . HIS A 1 113 ? 20.024 30.730 51.960 1.00 27.21 85 HIS A CA 1
ATOM 663 C C . HIS A 1 113 ? 19.082 30.179 53.069 1.00 24.66 85 HIS A C 1
ATOM 664 O O . HIS A 1 113 ? 19.230 30.543 54.201 1.00 24.97 85 HIS A O 1
ATOM 671 N N . GLY A 1 114 ? 18.162 29.294 52.715 1.00 21.48 86 GLY A N 1
ATOM 672 C CA . GLY A 1 114 ? 17.195 28.719 53.636 1.00 22.58 86 GLY A CA 1
ATOM 673 C C . GLY A 1 114 ? 15.784 29.283 53.460 1.00 20.17 86 GLY A C 1
ATOM 674 O O . GLY A 1 114 ? 14.803 28.723 53.938 1.00 22.45 86 GLY A O 1
ATOM 675 N N . GLN A 1 115 ? 15.650 30.399 52.734 1.00 19.87 87 GLN A N 1
ATOM 676 C CA . GLN A 1 115 ? 14.275 31.015 52.491 1.00 20.77 87 GLN A CA 1
ATOM 677 C C . GLN A 1 115 ? 13.435 30.282 51.445 1.00 21.18 87 GLN A C 1
ATOM 678 O O . GLN A 1 115 ? 12.202 30.465 51.370 1.00 19.27 87 GLN A O 1
ATOM 684 N N . LEU A 1 116 ? 14.113 29.443 50.652 1.00 19.47 88 LEU A N 1
ATOM 685 C CA . LEU A 1 116 ? 13.485 28.666 49.643 1.00 18.60 88 LEU A CA 1
ATOM 686 C C . LEU A 1 116 ? 13.657 27.200 49.967 1.00 17.73 88 LEU A C 1
ATOM 687 O O . LEU A 1 116 ? 14.767 26.726 50.136 1.00 19.88 88 LEU A O 1
ATOM 692 N N . LYS A 1 117 ? 12.545 26.485 49.988 1.00 21.81 89 LYS A N 1
ATOM 693 C CA . LYS A 1 117 ? 12.567 25.061 50.277 1.00 24.67 89 LYS A CA 1
ATOM 694 C C . LYS A 1 117 ? 11.394 24.364 49.649 1.00 23.07 89 LYS A C 1
ATOM 695 O O . LYS A 1 117 ? 10.336 24.951 49.436 1.00 22.94 89 LYS A O 1
ATOM 701 N N . GLU A 1 118 ? 11.539 23.073 49.383 1.00 26.10 90 GLU A N 1
ATOM 702 C CA . GLU A 1 118 ? 10.393 22.308 48.960 1.00 28.82 90 GLU A CA 1
ATOM 703 C C . GLU A 1 118 ? 9.474 22.177 50.156 1.00 29.06 90 GLU A C 1
ATOM 704 O O . GLU A 1 118 ? 9.959 22.103 51.293 1.00 26.22 90 GLU A O 1
ATOM 710 N N . LYS A 1 119 ? 8.170 22.235 49.915 1.00 31.29 91 LYS A N 1
ATOM 711 C CA . LYS A 1 119 ? 7.186 22.007 50.984 1.00 33.85 91 LYS A CA 1
ATOM 712 C C . LYS A 1 119 ? 7.482 20.634 51.557 1.00 33.40 91 LYS A C 1
ATOM 713 O O . LYS A 1 119 ? 7.652 19.698 50.808 1.00 35.15 91 LYS A O 1
ATOM 718 N N . ASN A 1 120 ? 7.683 20.563 52.869 1.00 33.75 92 ASN A N 1
ATOM 719 C CA . ASN A 1 120 ? 8.100 19.330 53.542 1.00 35.60 92 ASN A CA 1
ATOM 720 C C . ASN A 1 120 ? 9.403 18.754 52.988 1.00 39.09 92 ASN A C 1
ATOM 721 O O . ASN A 1 120 ? 9.687 17.560 53.144 1.00 36.18 92 ASN A O 1
ATOM 726 N N . GLY A 1 121 ? 10.211 19.606 52.367 1.00 34.88 93 GLY A N 1
ATOM 727 C CA . GLY A 1 121 ? 11.423 19.154 51.695 1.00 39.36 93 GLY A CA 1
ATOM 728 C C . GLY A 1 121 ? 12.638 19.944 52.134 1.00 34.86 93 GLY A C 1
ATOM 729 O O . GLY A 1 121 ? 12.630 20.651 53.172 1.00 33.91 93 GLY A O 1
ATOM 730 N N . ASP A 1 122 ? 13.692 19.780 51.362 1.00 30.21 94 ASP A N 1
ATOM 731 C CA . ASP A 1 122 ? 14.942 20.359 51.702 1.00 32.90 94 ASP A CA 1
ATOM 732 C C . ASP A 1 122 ? 14.887 21.786 51.208 1.00 30.29 94 ASP A C 1
ATOM 733 O O . ASP A 1 122 ? 14.103 22.145 50.278 1.00 27.50 94 ASP A O 1
ATOM 738 N N . VAL A 1 123 ? 15.790 22.535 51.806 1.00 28.93 95 VAL A N 1
ATOM 739 C CA . VAL A 1 123 ? 16.151 23.853 51.346 1.00 29.31 95 VAL A CA 1
ATOM 740 C C . VAL A 1 123 ? 16.691 23.688 49.910 1.00 28.88 95 VAL A C 1
ATOM 741 O O . VAL A 1 123 ? 17.337 22.682 49.562 1.00 28.22 95 VAL A O 1
ATOM 745 N N . ILE A 1 124 ? 16.332 24.652 49.087 1.00 23.67 96 ILE A N 1
ATOM 746 C CA . ILE A 1 124 ? 16.752 24.714 47.690 1.00 23.64 96 ILE A CA 1
ATOM 747 C C . ILE A 1 124 ? 17.670 25.907 47.575 1.00 24.51 96 ILE A C 1
ATOM 748 O O . ILE A 1 124 ? 17.248 27.029 47.848 1.00 23.48 96 ILE A O 1
ATOM 753 N N . GLU A 1 125 ? 18.900 25.691 47.130 1.00 25.09 97 GLU A N 1
ATOM 754 C CA . GLU A 1 125 ? 19.911 26.735 47.126 1.00 28.74 97 GLU A CA 1
ATOM 755 C C . GLU A 1 125 ? 20.031 27.327 45.712 1.00 27.08 97 GLU A C 1
ATOM 756 O O . GLU A 1 125 ? 20.168 26.565 44.752 1.00 27.10 97 GLU A O 1
ATOM 762 N N . LEU A 1 126 ? 19.851 28.640 45.575 1.00 24.22 98 LEU A N 1
ATOM 763 C CA . LEU A 1 126 ? 20.121 29.359 44.300 1.00 23.84 98 LEU A CA 1
ATOM 764 C C . LEU A 1 126 ? 21.546 29.877 44.338 1.00 23.07 98 LEU A C 1
ATOM 765 O O . LEU A 1 126 ? 21.758 31.023 44.702 1.00 25.35 98 LEU A O 1
ATOM 770 N N . LYS A 1 127 ? 22.498 29.014 43.993 1.00 24.80 99 LYS A N 1
ATOM 771 C CA . LYS A 1 127 ? 23.947 29.260 44.255 1.00 27.60 99 LYS A CA 1
ATOM 772 C C . LYS A 1 127 ? 24.711 29.776 43.032 1.00 26.59 99 LYS A C 1
ATOM 773 O O . LYS A 1 127 ? 25.361 30.813 43.076 1.00 25.23 99 LYS A O 1
ATOM 779 N N . TYR A 1 128 ? 24.511 29.101 41.909 1.00 26.68 100 TYR A N 1
ATOM 780 C CA . TYR A 1 128 ? 25.235 29.348 40.674 1.00 25.77 100 TYR A CA 1
ATOM 781 C C . TYR A 1 128 ? 24.320 29.784 39.541 1.00 23.87 100 TYR A C 1
ATOM 782 O O . TYR A 1 128 ? 23.773 28.962 38.874 1.00 26.06 100 TYR A O 1
ATOM 791 N N . PRO A 1 129 ? 24.169 31.062 39.327 1.00 23.45 101 PRO A N 1
ATOM 792 C CA . PRO A 1 129 ? 23.433 31.530 38.161 1.00 24.98 101 PRO A CA 1
ATOM 793 C C . PRO A 1 129 ? 23.928 30.987 36.825 1.00 27.02 101 PRO A C 1
ATOM 794 O O . PRO A 1 129 ? 25.146 30.918 36.590 1.00 28.02 101 PRO A O 1
ATOM 798 N N . LEU A 1 130 ? 22.992 30.581 35.987 1.00 26.49 102 LEU A N 1
ATOM 799 C CA . LEU A 1 130 ? 23.361 30.044 34.674 1.00 25.91 102 LEU A CA 1
ATOM 800 C C . LEU A 1 130 ? 23.090 31.148 33.709 1.00 27.84 102 LEU A C 1
ATOM 801 O O . LEU A 1 130 ? 21.917 31.479 33.403 1.00 23.39 102 LEU A O 1
ATOM 806 N N . ASN A 1 131 ? 24.174 31.744 33.240 1.00 24.05 103 ASN A N 1
ATOM 807 C CA . ASN A 1 131 ? 24.092 32.974 32.468 1.00 26.41 103 ASN A CA 1
ATOM 808 C C . ASN A 1 131 ? 23.498 32.687 31.067 1.00 25.33 103 ASN A C 1
ATOM 809 O O . ASN A 1 131 ? 23.732 31.635 30.479 1.00 26.98 103 ASN A O 1
ATOM 814 N N . CYS A 1 132 ? 22.741 33.639 30.572 1.00 28.17 104 CYS A N 1
ATOM 815 C CA . CYS A 1 132 ? 22.148 33.579 29.241 1.00 31.74 104 CYS A CA 1
ATOM 816 C C . CYS A 1 132 ? 23.185 34.055 28.261 1.00 38.75 104 CYS A C 1
ATOM 817 O O . CYS A 1 132 ? 23.448 35.255 28.187 1.00 42.67 104 CYS A O 1
ATOM 820 N N . ALA A 1 133 ? 23.773 33.128 27.517 1.00 39.60 105 ALA A N 1
ATOM 821 C CA . ALA A 1 133 ? 24.954 33.451 26.709 1.00 38.79 105 ALA A CA 1
ATOM 822 C C . ALA A 1 133 ? 24.530 33.434 25.259 1.00 39.44 105 ALA A C 1
ATOM 823 O O . ALA A 1 133 ? 23.582 32.757 24.907 1.00 34.29 105 ALA A O 1
ATOM 825 N N . ASP A 1 134 ? 25.271 34.137 24.415 1.00 36.52 106 ASP A N 1
ATOM 826 C CA . ASP A 1 134 ? 25.042 34.073 22.962 1.00 35.15 106 ASP A CA 1
ATOM 827 C C . ASP A 1 134 ? 25.232 32.650 22.450 1.00 33.23 106 ASP A C 1
ATOM 828 O O . ASP A 1 134 ? 25.961 31.876 23.046 1.00 35.81 106 ASP A O 1
ATOM 833 N N . PRO A 1 135 ? 24.552 32.276 21.348 1.00 38.16 107 PRO A N 1
ATOM 834 C CA . PRO A 1 135 ? 24.680 30.908 20.834 1.00 38.03 107 PRO A CA 1
ATOM 835 C C . PRO A 1 135 ? 26.040 30.659 20.180 1.00 37.08 107 PRO A C 1
ATOM 836 O O . PRO A 1 135 ? 26.337 29.522 19.852 1.00 39.73 107 PRO A O 1
ATOM 840 N N . THR A 1 136 ? 26.832 31.708 19.983 1.00 34.75 108 THR A N 1
ATOM 841 C CA . THR A 1 136 ? 28.215 31.551 19.490 1.00 33.90 108 THR A CA 1
ATOM 842 C C . THR A 1 136 ? 29.001 32.767 19.851 1.00 31.64 108 THR A C 1
ATOM 843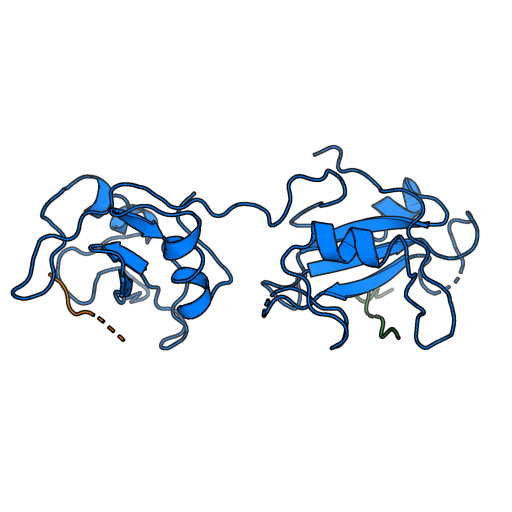 O O . THR A 1 136 ? 28.421 33.834 20.052 1.00 30.16 108 THR A O 1
ATOM 847 N N . SER A 1 137 ? 30.330 32.645 19.912 1.00 34.93 109 SER A N 1
ATOM 848 C CA . SER A 1 137 ? 31.210 33.831 20.098 1.00 34.25 109 SER A CA 1
ATOM 849 C C . SER A 1 137 ? 31.821 34.367 18.804 1.00 31.26 109 SER A C 1
ATOM 850 O O . SER A 1 137 ? 32.444 35.411 18.788 1.00 30.64 109 SER A O 1
ATOM 853 N N . GLU A 1 138 ? 31.588 33.688 17.696 1.00 32.56 110 GLU A N 1
ATOM 854 C CA . GLU A 1 138 ? 32.062 34.144 16.385 1.00 31.81 110 GLU A CA 1
ATOM 855 C C . GLU A 1 138 ? 31.590 35.576 16.064 1.00 28.75 110 GLU A C 1
ATOM 856 O O . GLU A 1 138 ? 30.423 35.928 16.342 1.00 29.97 110 GLU A O 1
ATOM 862 N N . ARG A 1 139 ? 32.449 36.368 15.431 1.00 24.32 111 ARG A N 1
ATOM 863 C 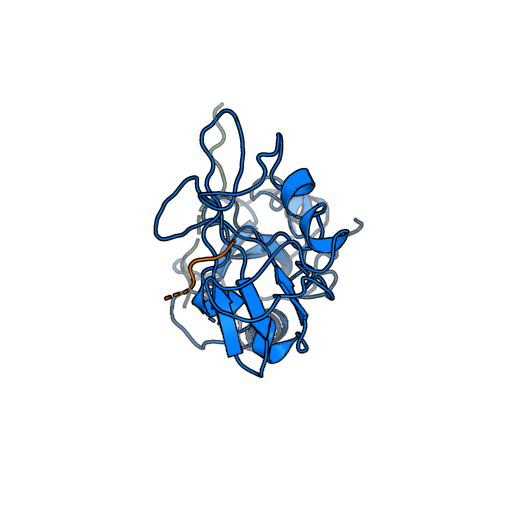CA . ARG A 1 139 ? 32.155 37.776 15.209 1.00 24.55 111 ARG A CA 1
ATOM 864 C C . ARG A 1 139 ? 31.171 38.004 14.045 1.00 24.27 111 ARG A C 1
ATOM 865 O O . ARG A 1 139 ? 30.683 39.099 13.865 1.00 23.19 111 ARG A O 1
ATOM 869 N N . TRP A 1 140 ? 30.866 36.958 13.286 1.00 22.70 112 TRP A N 1
ATOM 870 C CA . TRP A 1 140 ? 29.716 36.972 12.350 1.00 21.21 112 TRP A CA 1
ATOM 871 C C . TRP A 1 140 ? 28.344 37.042 12.970 1.00 22.57 112 TRP A C 1
ATOM 872 O O . TRP A 1 140 ? 27.301 37.158 12.256 1.00 21.30 112 TRP A O 1
ATOM 883 N N . PHE A 1 141 ? 28.277 36.913 14.308 1.00 23.81 113 PHE A N 1
ATOM 884 C CA . PHE A 1 141 ? 26.994 36.920 15.020 1.00 23.21 113 PHE A CA 1
ATOM 885 C C . PHE A 1 141 ? 26.792 38.295 15.607 1.00 25.94 113 PHE A C 1
ATOM 886 O O . PHE A 1 141 ? 27.629 38.796 16.409 1.00 26.31 113 PHE A O 1
ATOM 894 N N . HIS A 1 142 ? 25.685 38.920 15.275 1.00 24.57 114 HIS A N 1
ATOM 895 C CA . HIS A 1 142 ? 25.443 40.315 15.618 1.00 26.14 114 HIS A CA 1
ATOM 896 C C . HIS A 1 142 ? 24.392 40.451 16.718 1.00 29.70 114 HIS A C 1
ATOM 897 O O . HIS A 1 142 ? 24.087 41.561 17.115 1.00 31.96 114 HIS A O 1
ATOM 904 N N . GLY A 1 143 ? 23.825 39.341 17.177 1.00 27.42 115 GLY A N 1
ATOM 905 C CA . GLY A 1 143 ? 22.852 39.372 18.262 1.00 31.08 115 GLY A CA 1
ATOM 906 C C . GLY A 1 143 ? 21.645 40.164 17.846 1.00 33.47 115 GLY A C 1
ATOM 907 O O . GLY A 1 143 ? 21.002 39.852 16.809 1.00 29.91 115 GLY A O 1
ATOM 908 N N . HIS A 1 144 ? 21.338 41.210 18.619 1.00 29.58 116 HIS A N 1
ATOM 909 C CA . HIS A 1 144 ? 20.141 41.985 18.364 1.00 32.28 116 HIS A CA 1
ATOM 910 C C . HIS A 1 144 ? 20.375 42.969 17.220 1.00 31.72 116 HIS A C 1
ATOM 911 O O . HIS A 1 144 ? 21.131 43.933 17.339 1.00 33.23 116 HIS A O 1
ATOM 918 N N . LEU A 1 145 ? 19.782 42.662 16.079 1.00 27.62 117 LEU A N 1
ATOM 919 C CA . LEU A 1 145 ? 19.962 43.434 14.861 1.00 26.52 117 LEU A CA 1
ATOM 920 C C . LEU A 1 145 ? 18.750 43.144 13.985 1.00 24.73 117 LEU A C 1
ATOM 921 O O . LEU A 1 145 ? 18.443 41.993 13.733 1.00 24.20 117 LEU A O 1
ATOM 926 N N . SER A 1 146 ? 18.088 44.180 13.502 1.00 25.02 118 SER A N 1
ATOM 927 C CA . SER A 1 146 ? 16.876 44.046 12.694 1.00 23.71 118 SER A CA 1
ATOM 928 C C . SER A 1 146 ? 17.271 43.754 11.266 1.00 23.91 118 SER A C 1
ATOM 929 O O . SER A 1 146 ? 18.408 43.949 10.858 1.00 23.00 118 SER A O 1
ATOM 932 N N . GLY A 1 147 ? 16.307 43.247 10.510 1.00 24.13 119 GLY A N 1
ATOM 933 C CA . GLY A 1 147 ? 16.465 43.038 9.085 1.00 24.69 119 GLY A CA 1
ATOM 934 C C . GLY A 1 147 ? 16.864 44.289 8.363 1.00 25.53 119 GLY A C 1
ATOM 935 O O . GLY A 1 147 ? 17.739 44.258 7.493 1.00 23.16 119 GLY A O 1
ATOM 936 N N . LYS A 1 148 ? 16.226 45.409 8.705 1.00 25.32 120 LYS A N 1
ATOM 937 C CA . LYS A 1 148 ? 16.541 46.677 8.018 1.00 27.09 120 LYS A CA 1
ATOM 938 C C . LYS A 1 148 ? 17.979 47.081 8.324 1.00 27.14 120 LYS A C 1
ATOM 939 O O . LYS A 1 148 ? 18.693 47.516 7.443 1.00 28.75 120 LYS A O 1
ATOM 944 N N . GLU A 1 149 ? 18.391 46.895 9.563 1.00 27.64 121 GLU A N 1
ATOM 945 C CA . GLU A 1 149 ? 19.734 47.232 10.034 1.00 29.48 121 GLU A CA 1
ATOM 946 C C . GLU A 1 149 ? 20.768 46.342 9.377 1.00 27.03 121 GLU A C 1
ATOM 947 O O . GLU A 1 149 ? 21.790 46.813 8.949 1.00 24.37 121 GLU A O 1
ATOM 953 N N . ALA A 1 150 ? 20.457 45.043 9.280 1.00 28.03 122 ALA A N 1
ATOM 954 C CA . ALA A 1 150 ? 21.333 44.094 8.562 1.00 24.44 122 ALA A CA 1
ATOM 955 C C . ALA A 1 150 ? 21.464 44.421 7.090 1.00 26.59 122 ALA A C 1
ATOM 956 O O . ALA A 1 150 ? 22.570 44.336 6.565 1.00 25.32 122 ALA A O 1
ATOM 958 N N . GLU A 1 151 ? 20.366 44.831 6.437 1.00 24.24 123 GLU A N 1
ATOM 959 C CA A GLU A 1 151 ? 20.383 45.194 5.008 0.70 26.65 123 GLU A CA 1
ATOM 960 C CA B GLU A 1 151 ? 20.396 45.196 5.009 0.30 24.40 123 GLU A CA 1
ATOM 961 C C . GLU A 1 151 ? 21.310 46.379 4.774 1.00 24.79 123 GLU A C 1
ATOM 962 O O . GLU A 1 151 ? 22.011 46.425 3.801 1.00 26.12 123 GLU A O 1
ATOM 973 N N . LYS A 1 152 ? 21.226 47.374 5.647 1.00 28.19 124 LYS A N 1
ATOM 974 C CA . LYS A 1 152 ? 22.024 48.605 5.502 1.00 29.38 124 LYS A CA 1
ATOM 975 C C . LYS A 1 152 ? 23.538 48.308 5.704 1.00 26.77 124 LYS A C 1
ATOM 976 O O . LYS A 1 152 ? 24.375 48.673 4.851 1.00 27.45 124 LYS A O 1
ATOM 982 N N . LEU A 1 153 ? 23.871 47.579 6.759 1.00 25.18 125 LEU A N 1
ATOM 983 C CA . LEU A 1 153 ? 25.280 47.150 7.032 1.00 27.42 125 LEU A CA 1
ATOM 984 C C . LEU A 1 153 ? 25.864 46.356 5.852 1.00 26.01 125 LEU A C 1
ATOM 985 O O . LEU A 1 153 ? 26.984 46.608 5.369 1.00 23.25 125 LEU A O 1
ATOM 990 N N . LEU A 1 154 ? 25.107 45.376 5.375 1.00 23.17 126 LEU A N 1
ATOM 991 C CA . LEU A 1 154 ? 25.643 44.536 4.282 1.00 20.84 126 LEU A CA 1
ATOM 992 C C . LEU A 1 154 ? 25.734 45.308 2.983 1.00 22.58 126 LEU A C 1
ATOM 993 O O . LEU A 1 154 ? 26.666 45.124 2.211 1.00 22.70 126 LEU A O 1
ATOM 998 N N . THR A 1 155 ? 24.724 46.152 2.730 1.00 25.93 127 THR A N 1
ATOM 999 C CA . THR A 1 155 ? 24.697 46.978 1.530 1.00 26.48 127 THR A CA 1
ATOM 1000 C C . THR A 1 155 ? 25.880 47.932 1.583 1.00 26.78 127 THR A C 1
ATOM 1001 O O . THR A 1 155 ? 26.610 48.025 0.618 1.00 33.03 127 THR A O 1
ATOM 1005 N N . GLU A 1 156 ? 26.087 48.629 2.696 1.00 29.49 128 GLU A N 1
ATOM 1006 C CA . GLU A 1 156 ? 27.149 49.644 2.784 1.00 30.05 128 GLU A CA 1
ATOM 1007 C C . GLU A 1 156 ? 28.552 49.135 3.025 1.00 29.65 128 GLU A C 1
ATOM 1008 O O . GLU A 1 156 ? 29.490 49.720 2.521 1.00 32.37 128 GLU A O 1
ATOM 1014 N N . LYS A 1 157 ? 28.713 48.092 3.829 1.00 27.02 129 LYS A N 1
ATOM 1015 C CA . LYS A 1 157 ? 30.033 47.589 4.260 1.00 28.31 129 LYS A CA 1
ATOM 1016 C C . LYS A 1 157 ? 30.401 46.179 3.722 1.00 28.08 129 LYS A C 1
ATOM 1017 O O . LYS A 1 157 ? 31.518 45.712 3.960 1.00 27.68 129 LYS A O 1
ATOM 1023 N N . GLY A 1 158 ? 29.451 45.505 3.074 1.00 25.30 130 GLY A N 1
ATOM 1024 C CA . GLY A 1 158 ? 29.649 44.177 2.524 1.00 26.90 130 GLY A CA 1
ATOM 1025 C C . GLY A 1 158 ? 29.839 44.191 1.033 1.00 26.10 130 GLY A C 1
ATOM 1026 O O . GLY A 1 158 ? 29.754 45.215 0.374 1.00 28.00 130 GLY A O 1
ATOM 1027 N N . LYS A 1 159 ? 30.125 43.032 0.485 1.00 21.65 131 LYS A N 1
ATOM 1028 C CA . LYS A 1 159 ? 30.215 42.847 -0.935 1.00 23.39 131 LYS A CA 1
ATOM 1029 C C . LYS A 1 159 ? 29.714 41.434 -1.187 1.00 21.94 131 LYS A C 1
ATOM 1030 O O . LYS A 1 159 ? 29.131 40.823 -0.296 1.00 20.78 131 LYS A O 1
ATOM 1036 N N . HIS A 1 160 ? 29.853 40.975 -2.420 1.00 22.26 132 HIS A N 1
ATOM 1037 C CA . HIS A 1 160 ? 29.256 39.707 -2.813 1.00 22.81 132 HIS A CA 1
ATOM 1038 C C . HIS A 1 160 ? 29.606 38.599 -1.861 1.00 20.71 132 HIS A C 1
ATOM 1039 O O . HIS A 1 160 ? 30.789 38.324 -1.596 1.00 20.38 132 HIS A O 1
ATOM 1046 N N . GLY A 1 161 ? 28.577 37.969 -1.296 1.00 18.02 133 GLY A N 1
ATOM 1047 C CA . GLY A 1 161 ? 28.875 36.870 -0.418 1.00 18.71 133 GLY A CA 1
ATOM 1048 C C . GLY A 1 161 ? 29.188 37.217 1.018 1.00 18.99 133 GLY A C 1
ATOM 1049 O O . GLY A 1 161 ? 29.543 36.349 1.808 1.00 20.04 133 GLY A O 1
ATOM 1050 N N . SER A 1 162 ? 29.066 38.493 1.382 1.00 18.32 134 SER A N 1
ATOM 1051 C CA . SER A 1 162 ? 29.215 38.906 2.794 1.00 17.09 134 SER A CA 1
ATOM 1052 C C . SER A 1 162 ? 28.016 38.339 3.563 1.00 17.74 134 SER A C 1
ATOM 1053 O O . SER A 1 162 ? 26.843 38.404 3.051 1.00 19.50 134 SER A O 1
ATOM 1056 N N . PHE A 1 163 ? 28.236 37.858 4.781 1.00 17.18 135 PHE A N 1
ATOM 1057 C CA . PHE A 1 163 ? 27.119 37.342 5.564 1.00 16.76 135 PHE A CA 1
ATOM 1058 C C . PHE A 1 163 ? 27.228 37.650 7.002 1.00 18.21 135 PHE A C 1
ATOM 1059 O O . PHE A 1 163 ? 28.351 37.851 7.547 1.00 18.03 135 PHE A O 1
ATOM 1067 N N . LEU A 1 164 ? 26.077 37.671 7.657 1.00 18.20 136 LEU A N 1
ATOM 1068 C CA . LEU A 1 164 ? 26.041 37.663 9.125 1.00 19.76 136 LEU A CA 1
ATOM 1069 C C . LEU A 1 164 ? 24.889 36.860 9.661 1.00 20.91 136 LEU A C 1
ATOM 1070 O O . LEU A 1 164 ? 24.001 36.476 8.910 1.00 20.69 136 LEU A O 1
ATOM 1075 N N . VAL A 1 165 ? 24.923 36.561 10.969 1.00 21.67 137 VAL A N 1
ATOM 1076 C CA . VAL A 1 165 ? 23.854 35.856 11.629 1.00 20.82 137 VAL A CA 1
ATOM 1077 C C . VAL A 1 165 ? 23.394 36.792 12.741 1.00 22.82 137 VAL A C 1
ATOM 1078 O O . VAL A 1 165 ? 24.238 37.445 13.365 1.00 24.09 137 VAL A O 1
ATOM 1082 N N . ARG A 1 166 ? 22.073 36.882 12.929 1.00 22.10 138 ARG A N 1
ATOM 1083 C CA . ARG A 1 166 ? 21.427 37.750 13.919 1.00 23.24 138 ARG A CA 1
ATOM 1084 C C . ARG A 1 166 ? 20.224 37.081 14.519 1.00 24.06 138 ARG A C 1
ATOM 1085 O O . ARG A 1 166 ? 19.762 36.043 14.043 1.00 24.23 138 ARG A O 1
ATOM 1093 N N . GLU A 1 167 ? 19.735 37.628 15.618 1.00 23.90 139 GLU A N 1
ATOM 1094 C CA . GLU A 1 167 ? 18.502 37.135 16.204 1.00 25.72 139 GLU A CA 1
ATOM 1095 C C . GLU A 1 167 ? 17.343 37.529 15.316 1.00 22.49 139 GLU A C 1
ATOM 1096 O O . GLU A 1 167 ? 17.306 38.660 14.835 1.00 23.98 139 GLU A O 1
ATOM 1102 N N . SER A 1 168 ? 16.351 36.633 15.217 1.00 24.08 140 SER A N 1
ATOM 1103 C CA . SER A 1 168 ? 15.070 36.920 14.591 1.00 25.26 140 SER A CA 1
ATOM 1104 C C . SER A 1 168 ? 14.197 37.758 15.485 1.00 26.99 140 SER A C 1
ATOM 1105 O O . SER A 1 168 ? 13.990 37.393 16.678 1.00 27.30 140 SER A O 1
ATOM 1108 N N . GLN A 1 169 ? 13.776 38.912 14.982 1.00 28.82 141 GLN A N 1
ATOM 1109 C CA . GLN A 1 169 ? 12.819 39.749 15.736 1.00 31.71 141 GLN A CA 1
ATOM 1110 C C . GLN A 1 169 ? 11.394 39.249 15.657 1.00 32.80 141 GLN A C 1
ATOM 1111 O O . GLN A 1 169 ? 10.687 39.325 16.660 1.00 31.35 141 GLN A O 1
ATOM 1117 N N . SER A 1 170 ? 10.972 38.692 14.532 1.00 27.46 142 SER A N 1
ATOM 1118 C CA . SER A 1 170 ? 9.602 38.166 14.414 1.00 32.16 142 SER A CA 1
ATOM 1119 C C . SER A 1 170 ? 9.410 36.758 15.016 1.00 32.16 142 SER A C 1
ATOM 1120 O O . SER A 1 170 ? 8.241 36.352 15.248 1.00 33.12 142 SER A O 1
ATOM 1123 N N . HIS A 1 171 ? 10.509 36.000 15.186 1.00 30.70 143 HIS A N 1
ATOM 1124 C CA . HIS A 1 171 ? 10.489 34.635 15.815 1.00 32.53 143 HIS A CA 1
ATOM 1125 C C . HIS A 1 171 ? 11.512 34.592 16.923 1.00 33.31 143 HIS A C 1
ATOM 1126 O O . HIS A 1 171 ? 12.615 34.055 16.747 1.00 28.44 143 HIS A O 1
ATOM 1133 N N . PRO A 1 172 ? 11.122 35.101 18.107 1.00 33.84 144 PRO A N 1
ATOM 1134 C CA . PRO A 1 172 ? 12.063 35.161 19.200 1.00 32.27 144 PRO A CA 1
ATOM 1135 C C . PRO A 1 172 ? 12.533 33.783 19.546 1.00 28.15 144 PRO A C 1
ATOM 1136 O O . PRO A 1 172 ? 11.757 32.823 19.496 1.00 30.33 144 PRO A O 1
ATOM 1140 N N . GLY A 1 173 ? 13.837 33.665 19.742 1.00 29.10 145 GLY A N 1
ATOM 1141 C CA . GLY A 1 173 ? 14.510 32.378 19.972 1.00 26.67 145 GLY A CA 1
ATOM 1142 C C . GLY A 1 173 ? 15.102 31.768 18.730 1.00 27.27 145 GLY A C 1
ATOM 1143 O O . GLY A 1 173 ? 15.962 30.878 18.805 1.00 28.38 145 GLY A O 1
ATOM 1144 N N . ASP A 1 174 ? 14.692 32.275 17.566 1.00 26.38 146 ASP A N 1
ATOM 1145 C CA . ASP A 1 174 ? 15.258 31.810 16.266 1.00 28.73 146 ASP A CA 1
ATOM 1146 C C . ASP A 1 174 ? 16.313 32.762 15.806 1.00 26.98 146 ASP A C 1
ATOM 1147 O O . ASP A 1 174 ? 16.453 33.820 16.360 1.00 24.86 146 ASP A O 1
ATOM 1152 N N . PHE A 1 175 ? 17.022 32.392 14.742 1.00 24.01 147 PHE A N 1
ATOM 1153 C CA . PHE A 1 175 ? 18.066 33.236 14.182 1.00 24.02 147 PHE A CA 1
ATOM 1154 C C . PHE A 1 175 ? 17.884 33.470 12.687 1.00 22.37 147 PHE A C 1
ATOM 1155 O O . PHE A 1 175 ? 16.988 32.950 12.099 1.00 21.78 147 PHE A O 1
ATOM 1163 N N . VAL A 1 176 ? 18.749 34.289 12.107 1.00 22.54 148 VAL A N 1
ATOM 1164 C CA . VAL A 1 176 ? 18.593 34.702 10.689 1.00 21.59 148 VAL A CA 1
ATOM 1165 C C . VAL A 1 176 ? 19.994 34.752 10.085 1.00 21.02 148 VAL A C 1
ATOM 1166 O O . VAL A 1 176 ? 20.896 35.346 10.664 1.00 21.63 148 VAL A O 1
ATOM 1170 N N . LEU A 1 177 ? 20.155 34.120 8.899 1.00 22.11 149 LEU A N 1
ATOM 1171 C CA . LEU A 1 177 ? 21.319 34.317 8.033 1.00 20.92 149 LEU A CA 1
ATOM 1172 C C . LEU A 1 177 ? 21.005 35.378 7.032 1.00 20.52 149 LEU A C 1
ATOM 1173 O O . LEU A 1 177 ? 20.049 35.214 6.274 1.00 23.00 149 LEU A O 1
ATOM 1178 N N . SER A 1 178 ? 21.710 36.507 7.082 1.00 19.29 150 SER A N 1
ATOM 1179 C CA . SER A 1 178 ? 21.532 37.582 6.129 1.00 18.38 150 SER A CA 1
ATOM 1180 C C . SER A 1 178 ? 22.785 37.643 5.249 1.00 18.03 150 SER A C 1
ATOM 1181 O O . SER A 1 178 ? 23.939 37.659 5.795 1.00 18.96 150 SER A O 1
ATOM 1184 N N . VAL A 1 179 ? 22.573 37.629 3.914 1.00 18.91 151 VAL A N 1
ATOM 1185 C CA . VAL A 1 179 ? 23.637 37.413 2.945 1.00 19.29 151 VAL A CA 1
ATOM 1186 C C . VAL A 1 179 ? 23.478 38.369 1.809 1.00 21.00 151 VAL A C 1
ATOM 1187 O O . VAL A 1 179 ? 22.392 38.524 1.282 1.00 18.80 151 VAL A O 1
ATOM 1191 N N . ARG A 1 180 ? 24.563 39.037 1.427 1.00 21.38 152 ARG A N 1
ATOM 1192 C CA . ARG A 1 180 ? 24.547 39.883 0.248 1.00 21.64 152 ARG A CA 1
ATOM 1193 C C . ARG A 1 180 ? 24.760 39.048 -1.025 1.00 21.38 152 ARG A C 1
ATOM 1194 O O . ARG A 1 180 ? 25.659 38.197 -1.107 1.00 18.91 152 ARG A O 1
ATOM 1202 N N . THR A 1 181 ? 23.951 39.325 -2.034 1.00 21.70 153 THR A N 1
ATOM 1203 C CA . THR A 1 181 ? 23.812 38.435 -3.190 1.00 24.88 153 THR A CA 1
ATOM 1204 C C . THR A 1 181 ? 24.222 39.246 -4.396 1.00 28.27 153 THR A C 1
ATOM 1205 O O . THR A 1 181 ? 24.254 40.509 -4.351 1.00 23.84 153 THR A O 1
ATOM 1209 N N . GLY A 1 182 ? 24.441 38.548 -5.512 1.00 29.31 154 GLY A N 1
ATOM 1210 C CA . GLY A 1 182 ? 24.606 39.249 -6.794 1.00 33.41 154 GLY A CA 1
ATOM 1211 C C . GLY A 1 182 ? 25.869 40.118 -6.858 1.00 40.42 154 GLY A C 1
ATOM 1212 O O . GLY A 1 182 ? 26.810 39.996 -6.008 1.00 32.83 154 GLY A O 1
ATOM 1213 N N . ASP A 1 183 ? 25.893 41.007 -7.854 1.00 41.48 155 ASP A N 1
ATOM 1214 C CA . ASP A 1 183 ? 27.113 41.819 -8.062 1.00 49.27 155 ASP A CA 1
ATOM 1215 C C . ASP A 1 183 ? 27.323 42.824 -6.898 1.00 44.93 155 ASP A C 1
ATOM 1216 O O . ASP A 1 183 ? 26.477 42.963 -6.001 1.00 44.40 155 ASP A O 1
ATOM 1221 N N . ASP A 1 184 ? 28.469 43.486 -6.930 1.00 44.81 156 ASP A N 1
ATOM 1222 C CA . ASP A 1 184 ? 28.897 44.408 -5.898 1.00 46.83 156 ASP A CA 1
ATOM 1223 C C . ASP A 1 184 ? 28.186 45.786 -5.919 1.00 51.74 156 ASP A C 1
ATOM 1224 O O . ASP A 1 184 ? 28.502 46.631 -5.083 1.00 54.41 156 ASP A O 1
ATOM 1229 N N . LYS A 1 185 ? 27.224 46.015 -6.821 1.00 54.27 157 LYS A N 1
ATOM 1230 C CA . LYS A 1 185 ? 26.454 47.296 -6.857 1.00 57.21 157 LYS A CA 1
ATOM 1231 C C . LYS A 1 185 ? 25.561 47.489 -5.628 1.00 56.56 157 LYS A C 1
ATOM 1232 O O . LYS A 1 185 ? 25.200 46.521 -4.961 1.00 49.84 157 LYS A O 1
ATOM 1236 N N . GLY A 1 186 ? 25.214 48.747 -5.342 1.00 59.60 158 GLY A N 1
ATOM 1237 C CA . GLY A 1 186 ? 24.322 49.109 -4.222 1.00 58.20 158 GLY A CA 1
ATOM 1238 C C . GLY A 1 186 ? 22.840 48.792 -4.441 1.00 60.94 158 GLY A C 1
ATOM 1239 O O . GLY A 1 186 ? 22.120 48.472 -3.475 1.00 64.12 158 GLY A O 1
ATOM 1240 N N . GLU A 1 187 ? 22.385 48.886 -5.699 1.00 63.08 159 GLU A N 1
ATOM 1241 C CA . GLU A 1 187 ? 20.982 48.646 -6.082 1.00 64.82 159 GLU A CA 1
ATOM 1242 C C . GLU A 1 187 ? 20.922 47.432 -7.023 1.00 67.04 159 GLU A C 1
ATOM 1243 O O . GLU A 1 187 ? 21.907 47.160 -7.725 1.00 63.25 159 GLU A O 1
ATOM 1245 N N . SER A 1 188 ? 19.785 46.712 -7.000 1.00 61.55 160 SER A N 1
ATOM 1246 C CA . SER A 1 188 ? 19.509 45.529 -7.849 1.00 60.90 160 SER A CA 1
ATOM 1247 C C . SER A 1 188 ? 18.280 45.778 -8.689 1.00 62.84 160 SER A C 1
ATOM 1248 O O . SER A 1 188 ? 18.119 46.858 -9.224 1.00 57.34 160 SER A O 1
ATOM 1250 N N . LYS A 1 192 ? 14.613 44.535 -6.252 1.00 48.49 164 LYS A N 1
ATOM 1251 C CA . LYS A 1 192 ? 14.760 43.715 -5.048 1.00 47.02 164 LYS A CA 1
ATOM 1252 C C . LYS A 1 192 ? 16.006 44.092 -4.208 1.00 45.04 164 LYS A C 1
ATOM 1253 O O . LYS A 1 192 ? 17.030 44.522 -4.749 1.00 43.90 164 LYS A O 1
ATOM 1255 N N . SER A 1 193 ? 15.923 43.894 -2.885 1.00 39.26 165 SER A N 1
ATOM 1256 C CA . SER A 1 193 ? 17.057 44.163 -1.967 1.00 37.51 165 SER A CA 1
ATOM 1257 C C . SER A 1 193 ? 18.300 43.372 -2.392 1.00 32.73 165 SER A C 1
ATOM 1258 O O . SER A 1 193 ? 18.163 42.229 -2.891 1.00 35.39 165 SER A O 1
ATOM 1261 N N . LYS A 1 194 ? 19.504 43.928 -2.205 1.00 33.72 166 LYS A N 1
ATOM 1262 C CA . LYS A 1 194 ? 20.773 43.158 -2.402 1.00 30.16 166 LYS A CA 1
ATOM 1263 C C . LYS A 1 194 ? 21.029 42.067 -1.332 1.00 25.75 166 LYS A C 1
ATOM 1264 O O . LYS A 1 194 ? 22.093 41.486 -1.301 1.00 24.78 166 LYS A O 1
ATOM 1270 N N . VAL A 1 195 ? 20.099 41.847 -0.417 1.00 24.60 167 VAL A N 1
ATOM 1271 C CA . VAL A 1 195 ? 20.339 41.083 0.792 1.00 22.11 167 VAL A CA 1
ATOM 1272 C C . VAL A 1 195 ? 19.167 40.104 0.954 1.00 23.16 167 VAL A C 1
ATOM 1273 O O . VAL A 1 195 ? 17.989 40.529 0.822 1.00 24.11 167 VAL A O 1
ATOM 1277 N N . THR A 1 196 ? 19.487 38.833 1.212 1.00 19.33 168 THR A N 1
ATOM 1278 C CA . THR A 1 196 ? 18.514 37.767 1.444 1.00 20.23 168 THR A CA 1
ATOM 1279 C C . THR A 1 196 ? 18.648 37.373 2.909 1.00 19.03 168 THR A C 1
ATOM 1280 O O . THR A 1 196 ? 19.787 37.275 3.449 1.00 18.45 168 THR A O 1
ATOM 1284 N N . HIS A 1 197 ? 17.508 37.117 3.512 1.00 18.11 169 HIS A N 1
ATOM 1285 C CA . HIS A 1 197 ? 17.400 36.680 4.873 1.00 19.93 169 HIS A CA 1
ATOM 1286 C C . HIS A 1 197 ? 16.752 35.301 4.938 1.00 20.05 169 HIS A C 1
ATOM 1287 O O . HIS A 1 197 ? 15.622 35.085 4.396 1.00 20.55 169 HIS A O 1
ATOM 1294 N N . VAL A 1 198 ? 17.469 34.383 5.570 1.00 19.93 170 VAL A N 1
ATOM 1295 C CA . VAL A 1 198 ? 17.033 32.993 5.738 1.00 19.61 170 VAL A CA 1
ATOM 1296 C C . VAL A 1 198 ? 16.873 32.692 7.211 1.00 21.04 170 VAL A C 1
ATOM 1297 O O . VAL A 1 198 ? 17.831 32.831 8.002 1.00 18.64 170 VAL A O 1
ATOM 1301 N N . MET A 1 199 ? 15.644 32.292 7.580 1.00 22.54 171 MET A N 1
ATOM 1302 C CA . MET A 1 199 ? 15.333 31.842 8.960 1.00 26.10 171 MET A CA 1
ATOM 1303 C C . MET A 1 199 ? 16.126 30.583 9.380 1.00 24.90 171 MET A C 1
ATOM 1304 O O . MET A 1 199 ? 16.263 29.620 8.650 1.00 26.09 171 MET A O 1
ATOM 1309 N N . ILE A 1 200 ? 16.667 30.617 10.580 1.00 24.13 172 ILE A N 1
ATOM 1310 C CA . ILE A 1 200 ? 17.302 29.460 11.199 1.00 25.78 172 ILE A CA 1
ATOM 1311 C C . ILE A 1 200 ? 16.439 29.124 12.416 1.00 27.78 172 ILE A C 1
ATOM 1312 O O . ILE A 1 200 ? 16.384 29.918 13.372 1.00 26.72 172 ILE A O 1
ATOM 1317 N N . ARG A 1 201 ? 15.751 27.981 12.353 1.00 28.54 173 ARG A N 1
ATOM 1318 C CA . ARG A 1 201 ? 14.940 27.475 13.475 1.00 29.84 173 ARG A CA 1
ATOM 1319 C C . ARG A 1 201 ? 15.851 26.963 14.563 1.00 33.46 173 ARG A C 1
ATOM 1320 O O . ARG A 1 201 ? 16.923 26.384 14.294 1.00 32.57 173 ARG A O 1
ATOM 1322 N N . CYS A 1 202 ? 15.477 27.255 15.814 1.00 37.36 174 CYS A N 1
ATOM 1323 C CA . CYS A 1 202 ? 16.152 26.698 16.975 1.00 40.79 174 CYS A CA 1
ATOM 1324 C C . CYS A 1 202 ? 15.032 26.005 17.769 1.00 45.99 174 CYS A C 1
ATOM 1325 O O . CYS A 1 202 ? 14.123 26.690 18.243 1.00 45.57 174 CYS A O 1
ATOM 1328 N N . GLN A 1 203 ? 15.072 24.667 17.845 1.00 47.58 175 GLN A N 1
ATOM 1329 C CA . GLN A 1 203 ? 13.965 23.885 18.400 1.00 50.83 175 GLN A CA 1
ATOM 1330 C C . GLN A 1 203 ? 14.366 22.447 18.607 1.00 50.66 175 GLN A C 1
ATOM 1331 O O . GLN A 1 203 ? 13.842 21.810 19.508 1.00 58.37 175 GLN A O 1
ATOM 1333 N N . LYS A 1 206 ? 18.673 22.593 19.016 1.00 47.47 178 LYS A N 1
ATOM 1334 C CA . LYS A 1 206 ? 19.172 22.171 17.705 1.00 48.90 178 LYS A CA 1
ATOM 1335 C C . LYS A 1 206 ? 18.661 23.112 16.582 1.00 45.98 178 LYS A C 1
ATOM 1336 O O . LYS A 1 206 ? 17.504 23.595 16.636 1.00 41.72 178 LYS A O 1
ATOM 1338 N N . TYR A 1 207 ? 19.518 23.335 15.573 1.00 39.90 179 TYR A N 1
ATOM 1339 C CA . TYR A 1 207 ? 19.319 24.382 14.521 1.00 39.12 179 TYR A CA 1
ATOM 1340 C C . TYR A 1 207 ? 19.176 23.838 13.099 1.00 39.99 179 TYR A C 1
ATOM 1341 O O . TYR A 1 207 ? 20.017 23.079 12.661 1.00 39.76 179 TYR A O 1
ATOM 1350 N N . ASP A 1 208 ? 18.144 24.275 12.381 1.00 37.36 180 ASP A N 1
ATOM 1351 C CA . ASP A 1 208 ? 17.959 23.916 10.995 1.00 38.60 180 ASP A CA 1
ATOM 1352 C C . ASP A 1 208 ? 17.588 25.128 10.180 1.00 38.35 180 ASP A C 1
ATOM 1353 O O . ASP A 1 208 ? 17.181 26.157 10.709 1.00 37.77 180 ASP A O 1
ATOM 1358 N N . VAL A 1 209 ? 17.733 24.981 8.867 1.00 39.76 181 VAL A N 1
ATOM 1359 C CA . VAL A 1 209 ? 17.126 25.869 7.901 1.00 38.12 181 VAL A CA 1
ATOM 1360 C C . VAL A 1 209 ? 16.064 25.060 7.145 1.00 43.30 181 VAL A C 1
ATOM 1361 O O . VAL A 1 209 ? 16.390 24.136 6.407 1.00 43.01 181 VAL A O 1
ATOM 1365 N N . GLY A 1 210 ? 14.806 25.422 7.329 1.00 48.51 182 GLY A N 1
ATOM 1366 C CA . GLY A 1 210 ? 13.699 24.868 6.543 1.00 52.71 182 GLY A CA 1
ATOM 1367 C C . GLY A 1 210 ? 13.557 23.364 6.551 1.00 57.36 182 GLY A C 1
ATOM 1368 O O . GLY A 1 210 ? 13.212 22.777 5.527 1.00 60.18 182 GLY A O 1
ATOM 1369 N N . GLY A 1 211 ? 13.823 22.752 7.703 1.00 57.76 183 GLY A N 1
ATOM 1370 C CA . GLY A 1 211 ? 13.645 21.319 7.901 1.00 61.26 183 GLY A CA 1
ATOM 1371 C C . GLY A 1 211 ? 14.683 20.387 7.294 1.00 60.46 183 GLY A C 1
ATOM 1372 O O . GLY A 1 211 ? 14.423 19.185 7.158 1.00 59.04 183 GLY A O 1
ATOM 1373 N N . GLY A 1 212 ? 15.862 20.913 6.959 1.00 56.82 184 GLY A N 1
ATOM 1374 C CA . GLY A 1 212 ? 16.980 20.094 6.477 1.00 52.28 184 GLY A CA 1
ATOM 1375 C C . GLY A 1 212 ? 17.781 19.515 7.628 1.00 53.34 184 GLY A C 1
ATOM 1376 O O . GLY A 1 212 ? 17.232 19.289 8.717 1.00 58.72 184 GLY A O 1
ATOM 1377 N N . GLU A 1 213 ? 19.078 19.287 7.387 1.00 48.48 185 GLU A N 1
ATOM 1378 C CA . GLU A 1 213 ? 19.993 18.773 8.397 1.00 47.94 185 GLU A CA 1
ATOM 1379 C C . GLU A 1 213 ? 19.896 19.609 9.697 1.00 49.83 185 GLU A C 1
ATOM 1380 O O . GLU A 1 213 ? 19.846 20.852 9.631 1.00 46.48 185 GLU A O 1
ATOM 1382 N N . ARG A 1 214 ? 19.846 18.930 10.855 1.00 48.00 186 ARG A N 1
ATOM 1383 C CA . ARG A 1 214 ? 19.777 19.578 12.169 1.00 44.01 186 ARG A CA 1
ATOM 1384 C C . ARG A 1 214 ? 21.166 19.626 12.779 1.00 47.62 186 ARG A C 1
ATOM 1385 O O . ARG A 1 214 ? 21.892 18.641 12.717 1.00 49.11 186 ARG A O 1
ATOM 1389 N N . PHE A 1 215 ? 21.563 20.776 13.330 1.00 43.36 187 PHE A N 1
ATOM 1390 C CA . PHE A 1 215 ? 22.938 20.955 13.847 1.00 42.02 187 PHE A CA 1
ATOM 1391 C C . PHE A 1 215 ? 22.919 21.223 15.330 1.00 44.90 187 PHE A C 1
ATOM 1392 O O . PHE A 1 215 ? 21.958 21.790 15.840 1.00 54.62 187 PHE A O 1
ATOM 1400 N N . ASP A 1 216 ? 23.976 20.824 16.027 1.00 48.90 188 ASP A N 1
ATOM 1401 C CA . ASP A 1 216 ? 24.019 21.007 17.479 1.00 50.74 188 ASP A CA 1
ATOM 1402 C C . ASP A 1 216 ? 24.436 22.411 17.839 1.00 47.70 188 ASP A C 1
ATOM 1403 O O . ASP A 1 216 ? 24.171 22.863 18.953 1.00 47.43 188 ASP A O 1
ATOM 1408 N N . SER A 1 217 ? 25.071 23.113 16.897 1.00 47.49 189 SER A N 1
ATOM 1409 C CA . SER A 1 217 ? 25.490 24.486 17.111 1.00 40.47 189 SER A CA 1
ATOM 1410 C C . SER A 1 217 ? 25.250 25.350 15.857 1.00 42.17 189 SER A C 1
ATOM 1411 O O . SER A 1 217 ? 25.292 24.855 14.695 1.00 30.60 189 SER A O 1
ATOM 1414 N N . LEU A 1 218 ? 24.964 26.635 16.106 1.00 40.68 190 LEU A N 1
ATOM 1415 C CA . LEU A 1 218 ? 24.962 27.647 15.050 1.00 35.83 190 LEU A CA 1
ATOM 1416 C C . LEU A 1 218 ? 26.249 27.620 14.273 1.00 35.85 190 LEU A C 1
ATOM 1417 O O . LEU A 1 218 ? 26.202 27.654 13.051 1.00 37.83 190 LEU A O 1
ATOM 1422 N N . THR A 1 219 ? 27.411 27.601 14.948 1.00 31.42 191 THR A N 1
ATOM 1423 C CA . THR A 1 219 ? 28.689 27.520 14.252 1.00 31.33 191 THR A CA 1
ATOM 1424 C C . THR A 1 219 ? 28.741 26.355 13.309 1.00 34.87 191 THR A C 1
ATOM 1425 O O . THR A 1 219 ? 29.151 26.519 12.166 1.00 34.82 191 THR A O 1
ATOM 1429 N N . ASP A 1 220 ? 28.274 25.189 13.760 1.00 34.95 192 ASP A N 1
ATOM 1430 C CA . ASP A 1 220 ? 28.243 24.015 12.883 1.00 37.53 192 ASP A CA 1
ATOM 1431 C C . ASP A 1 220 ? 27.332 24.224 11.662 1.00 35.28 192 ASP A C 1
ATOM 1432 O O . ASP A 1 220 ? 27.689 23.827 10.569 1.00 30.54 192 ASP A O 1
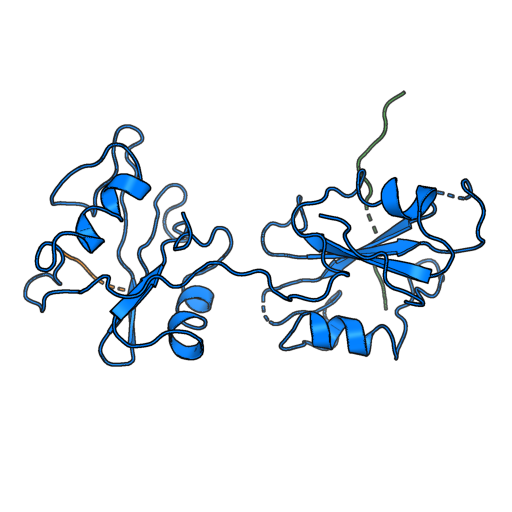ATOM 1437 N N . LEU A 1 221 ? 26.164 24.858 11.848 1.00 34.77 193 LEU A N 1
ATOM 1438 C CA . LEU A 1 221 ? 25.243 25.097 10.744 1.00 30.68 193 LEU A CA 1
ATOM 1439 C C . LEU A 1 221 ? 25.945 26.029 9.741 1.00 29.10 193 LEU A C 1
ATOM 1440 O O . LEU A 1 221 ? 25.997 25.746 8.522 1.00 29.94 193 LEU A O 1
ATOM 1445 N N . VAL A 1 222 ? 26.505 27.126 10.220 1.00 29.63 194 VAL A N 1
ATOM 1446 C CA . VAL A 1 222 ? 27.227 28.072 9.331 1.00 30.39 194 VAL A CA 1
ATOM 1447 C C . VAL A 1 222 ? 28.383 27.402 8.593 1.00 33.95 194 VAL A C 1
ATOM 1448 O O . VAL A 1 222 ? 28.569 27.605 7.397 1.00 27.88 194 VAL A O 1
ATOM 1452 N N . GLU A 1 223 ? 29.177 26.597 9.294 1.00 33.41 195 GLU A N 1
ATOM 1453 C CA . GLU A 1 223 ? 30.212 25.834 8.596 1.00 35.78 195 GLU A CA 1
ATOM 1454 C C . GLU A 1 223 ? 29.680 24.985 7.451 1.00 34.47 195 GLU A C 1
ATOM 1455 O O . GLU A 1 223 ? 30.238 25.002 6.321 1.00 32.17 195 GLU A O 1
ATOM 1461 N N . HIS A 1 224 ? 28.606 24.268 7.742 1.00 34.53 196 HIS A N 1
ATOM 1462 C CA . HIS A 1 224 ? 27.956 23.458 6.748 1.00 31.95 196 HIS A CA 1
ATOM 1463 C C . HIS A 1 224 ? 27.538 24.260 5.516 1.00 32.12 196 HIS A C 1
ATOM 1464 O O . HIS A 1 224 ? 27.754 23.837 4.378 1.00 30.50 196 HIS A O 1
ATOM 1471 N N . TYR A 1 225 ? 26.914 25.402 5.730 1.00 29.95 197 TYR A N 1
ATOM 1472 C CA . TYR A 1 225 ? 26.349 26.131 4.572 1.00 27.47 197 TYR A CA 1
ATOM 1473 C C . TYR A 1 225 ? 27.393 26.966 3.848 1.00 26.22 197 TYR A C 1
ATOM 1474 O O . TYR A 1 225 ? 27.195 27.378 2.704 1.00 24.75 197 TYR A O 1
ATOM 1483 N N . LYS A 1 226 ? 28.542 27.164 4.4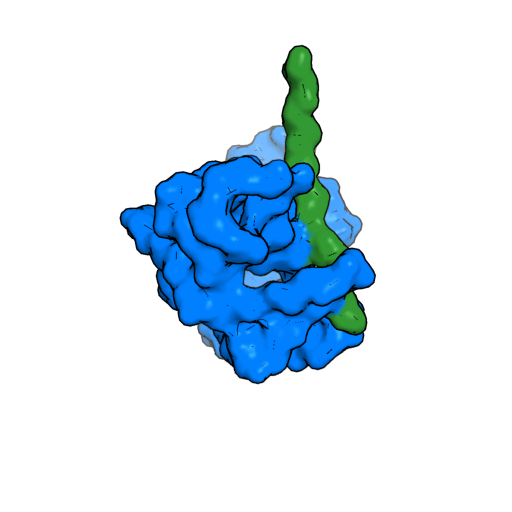84 1.00 26.12 198 LYS A N 1
ATOM 1484 C CA A LYS A 1 226 ? 29.691 27.717 3.780 0.50 27.29 198 LYS A CA 1
ATOM 1485 C CA B LYS A 1 226 ? 29.696 27.709 3.794 0.50 26.42 198 LYS A CA 1
ATOM 1486 C C . LYS A 1 226 ? 30.145 26.701 2.768 1.00 27.37 198 LYS A C 1
ATOM 1487 O O . LYS A 1 226 ? 30.419 27.055 1.665 1.00 27.70 198 LYS A O 1
ATOM 1492 N N . LYS A 1 227 ? 30.192 25.421 3.151 1.00 30.55 199 LYS A N 1
ATOM 1493 C CA . LYS A 1 227 ? 30.714 24.366 2.250 1.00 32.77 199 LYS A CA 1
ATOM 1494 C C . LYS A 1 227 ? 29.686 23.866 1.230 1.00 31.85 199 LYS A C 1
ATOM 1495 O O . LYS A 1 227 ? 30.089 23.455 0.172 1.00 32.24 199 LYS A O 1
ATOM 1497 N N . ASN A 1 228 ? 28.384 23.914 1.555 1.00 26.42 200 ASN A N 1
ATOM 1498 C CA . ASN A 1 228 ? 27.290 23.393 0.735 1.00 29.03 200 ASN A CA 1
ATOM 1499 C C . ASN A 1 228 ? 26.287 24.532 0.612 1.00 26.93 200 ASN A C 1
ATOM 1500 O O . ASN A 1 228 ? 25.359 24.599 1.418 1.00 24.69 200 ASN A O 1
ATOM 1505 N N . PRO A 1 229 ? 26.483 25.444 -0.380 1.00 27.31 201 PRO A N 1
ATOM 1506 C CA . PRO A 1 229 ? 25.671 26.644 -0.350 1.00 26.31 201 PRO A CA 1
ATOM 1507 C C . PRO A 1 229 ? 24.194 26.354 -0.568 1.00 26.57 201 PRO A C 1
ATOM 1508 O O . PRO A 1 229 ? 23.788 25.523 -1.402 1.00 24.60 201 PRO A O 1
ATOM 1512 N N . MET A 1 230 ? 23.376 27.021 0.204 1.00 24.41 202 MET A N 1
ATOM 1513 C CA . MET A 1 230 ? 21.951 26.960 -0.034 1.00 25.14 202 MET A CA 1
ATOM 1514 C C . MET A 1 230 ? 21.555 27.746 -1.283 1.00 26.52 202 MET A C 1
ATOM 1515 O O . MET A 1 230 ? 22.269 28.636 -1.715 1.00 24.95 202 MET A O 1
ATOM 1520 N N . VAL A 1 231 ? 20.413 27.392 -1.842 1.00 22.88 203 VAL A N 1
ATOM 1521 C CA . VAL A 1 231 ? 19.911 27.989 -3.029 1.00 25.12 203 VAL A CA 1
ATOM 1522 C C . VAL A 1 231 ? 18.492 28.468 -2.748 1.00 25.67 203 VAL A C 1
ATOM 1523 O O . VAL A 1 231 ? 17.608 27.680 -2.338 1.00 24.33 203 VAL A O 1
ATOM 1527 N N . GLU A 1 232 ? 18.274 29.747 -3.015 1.00 22.50 204 GLU A N 1
ATOM 1528 C CA . GLU A 1 232 ? 16.998 30.364 -2.846 1.00 23.88 204 GLU A CA 1
ATOM 1529 C C . GLU A 1 232 ? 15.995 29.758 -3.798 1.00 26.23 204 GLU A C 1
ATOM 1530 O O . GLU A 1 232 ? 16.378 29.349 -4.892 1.00 27.04 204 GLU A O 1
ATOM 1536 N N . THR A 1 233 ? 14.703 29.796 -3.436 1.00 28.10 205 THR A N 1
ATOM 1537 C CA A THR A 1 233 ? 13.585 29.363 -4.315 0.60 28.83 205 THR A CA 1
ATOM 1538 C CA B THR A 1 233 ? 13.686 29.268 -4.350 0.40 29.34 205 THR A CA 1
ATOM 1539 C C . THR A 1 233 ? 13.703 29.893 -5.745 1.00 29.98 205 THR A C 1
ATOM 1540 O O . THR A 1 233 ? 13.434 29.193 -6.727 1.00 32.71 205 THR A O 1
ATOM 1547 N N . LEU A 1 234 ? 14.014 31.179 -5.863 1.00 31.31 206 LEU A N 1
ATOM 1548 C CA . LEU A 1 234 ? 14.013 31.796 -7.171 1.00 30.65 206 LEU A CA 1
ATOM 1549 C C . LEU A 1 234 ? 15.339 31.545 -7.943 1.00 29.14 206 LEU A C 1
ATOM 1550 O O . LEU A 1 234 ? 15.451 32.039 -9.070 1.00 29.71 206 LEU A O 1
ATOM 1555 N N . GLY A 1 235 ? 16.318 30.843 -7.339 1.00 27.77 207 GLY A N 1
ATOM 1556 C CA . GLY A 1 235 ? 17.460 30.278 -8.041 1.00 22.83 207 GLY A CA 1
ATOM 1557 C C . GLY A 1 235 ? 18.851 30.822 -7.727 1.00 25.04 207 GLY A C 1
ATOM 1558 O O . GLY A 1 235 ? 19.862 30.242 -8.162 1.00 22.39 207 GLY A O 1
ATOM 1559 N N . THR A 1 236 ? 18.948 31.907 -6.967 1.00 22.28 208 THR A N 1
ATOM 1560 C CA . THR A 1 236 ? 20.284 32.398 -6.566 1.00 22.69 208 THR A CA 1
ATOM 1561 C C . THR A 1 236 ? 20.928 31.513 -5.534 1.00 20.03 208 THR A C 1
ATOM 1562 O O . THR A 1 236 ? 20.351 31.197 -4.509 1.00 20.47 208 THR A O 1
ATOM 1566 N N . VAL A 1 237 ? 22.204 31.224 -5.755 1.00 21.03 209 VAL A N 1
ATOM 1567 C CA . VAL A 1 237 ? 23.018 30.450 -4.836 1.00 19.38 209 VAL A CA 1
ATOM 1568 C C . VAL A 1 237 ? 23.540 31.407 -3.792 1.00 20.47 209 VAL A C 1
ATOM 1569 O O . VAL A 1 237 ? 24.115 32.434 -4.133 1.00 20.41 209 VAL A O 1
ATOM 1573 N N . LEU A 1 238 ? 23.286 31.113 -2.510 1.00 19.75 210 LEU A N 1
ATOM 1574 C CA . LEU A 1 238 ? 23.755 31.951 -1.407 1.00 19.54 210 LEU A CA 1
ATOM 1575 C C . LEU A 1 238 ? 25.146 31.518 -0.899 1.00 22.51 210 LEU A C 1
ATOM 1576 O O . LEU A 1 238 ? 25.255 30.899 0.123 1.00 24.62 210 LEU A O 1
ATOM 1581 N N . GLN A 1 239 ? 26.195 31.821 -1.634 1.00 20.20 211 GLN A N 1
ATOM 1582 C CA . GLN A 1 239 ? 27.544 31.540 -1.161 1.00 22.91 211 GLN A CA 1
ATOM 1583 C C . GLN A 1 239 ? 27.939 32.449 -0.025 1.00 22.05 211 GLN A C 1
ATOM 1584 O O . GLN A 1 239 ? 27.653 33.660 -0.051 1.00 25.72 211 GLN A O 1
ATOM 1590 N N . LEU A 1 240 ? 28.467 31.841 1.007 1.00 20.33 212 LEU A N 1
ATOM 1591 C CA . LEU A 1 240 ? 28.927 32.532 2.200 1.00 21.87 212 LEU A CA 1
ATOM 1592 C C . LEU A 1 240 ? 30.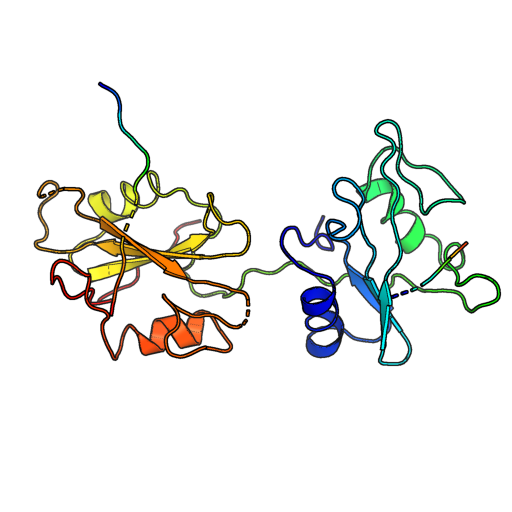454 32.691 2.044 1.00 26.10 212 LEU A C 1
ATOM 1593 O O . LEU A 1 240 ? 31.254 31.827 2.465 1.00 27.31 212 LEU A O 1
ATOM 1598 N N . LYS A 1 241 ? 30.836 33.843 1.533 1.00 24.90 213 LYS A N 1
ATOM 1599 C CA . LYS A 1 241 ? 32.193 34.027 1.066 1.00 28.28 213 LYS A CA 1
ATOM 1600 C C . LYS A 1 241 ? 33.069 34.619 2.153 1.00 25.84 213 LYS A C 1
ATOM 1601 O O . LYS A 1 241 ? 34.221 34.213 2.294 1.00 27.32 213 LYS A O 1
ATOM 1607 N N . GLN A 1 242 ? 32.571 35.656 2.849 1.00 24.56 214 GLN A N 1
ATOM 1608 C CA . GLN A 1 242 ? 33.276 36.213 3.991 1.00 24.32 214 GLN A CA 1
ATOM 1609 C C . GLN A 1 242 ? 32.272 36.780 4.990 1.00 22.86 214 GLN A C 1
ATOM 1610 O O . GLN A 1 242 ? 31.197 37.324 4.563 1.00 21.91 214 GLN A O 1
ATOM 1616 N N . PRO A 1 243 ? 32.631 36.746 6.292 1.00 21.76 215 PRO A N 1
ATOM 1617 C CA . PRO A 1 243 ? 31.710 37.231 7.343 1.00 20.37 215 PRO A CA 1
ATOM 1618 C C . PRO A 1 243 ? 31.704 38.766 7.258 1.00 22.86 215 PRO A C 1
ATOM 1619 O O . PRO A 1 243 ? 32.711 39.400 6.780 1.00 22.21 215 PRO A O 1
ATOM 1623 N N . LEU A 1 244 ? 30.608 39.386 7.617 1.00 23.77 216 LEU A N 1
ATOM 1624 C CA . LEU A 1 244 ? 30.625 40.851 7.983 1.00 22.58 216 LEU A CA 1
ATOM 1625 C C . LEU A 1 244 ? 30.654 40.910 9.492 1.00 22.78 216 LEU A C 1
ATOM 1626 O O . LEU A 1 244 ? 29.651 40.687 10.153 1.00 22.51 216 LEU A O 1
ATOM 1631 N N . ASN A 1 245 ? 31.870 41.067 10.041 1.00 22.57 217 ASN A N 1
ATOM 1632 C CA . ASN A 1 245 ? 32.074 40.872 11.463 1.00 23.88 217 ASN A CA 1
ATOM 1633 C C . ASN A 1 245 ? 31.527 42.049 12.244 1.00 24.30 217 ASN A C 1
ATOM 1634 O O . ASN A 1 245 ? 31.592 43.186 11.821 1.00 25.18 217 ASN A O 1
ATOM 1639 N N . THR A 1 246 ? 31.046 41.783 13.438 1.00 28.19 218 THR A N 1
ATOM 1640 C CA . THR A 1 246 ? 30.528 42.871 14.257 1.00 30.25 218 THR A CA 1
ATOM 1641 C C . THR A 1 246 ? 31.711 43.781 14.676 1.00 35.13 218 THR A C 1
ATOM 1642 O O . THR A 1 246 ? 32.848 43.306 14.795 1.00 34.77 218 THR A O 1
ATOM 1646 N N . THR A 1 247 ? 31.466 45.089 14.754 1.00 36.31 219 THR A N 1
ATOM 1647 C CA . THR A 1 247 ? 32.403 46.027 15.339 1.00 43.76 219 THR A CA 1
ATOM 1648 C C . THR A 1 247 ? 31.948 46.375 16.790 1.00 51.75 219 THR A C 1
ATOM 1649 O O . THR A 1 247 ? 32.692 47.051 17.508 1.00 46.42 219 THR A O 1
ATOM 1653 N N . ARG A 1 248 ? 30.742 45.915 17.201 1.00 53.80 220 ARG A N 1
ATOM 1654 C CA . ARG A 1 248 ? 30.223 46.032 18.595 1.00 56.49 220 ARG A CA 1
ATOM 1655 C C . ARG A 1 248 ? 31.303 45.969 19.682 1.00 59.64 220 ARG A C 1
ATOM 1656 O O . ARG A 1 248 ? 32.160 45.085 19.665 1.00 62.05 220 ARG A O 1
ATOM 1658 N N . THR B 2 7 ? 6.701 19.368 35.132 1.00 43.94 377 THR B N 1
ATOM 1659 C CA . THR B 2 7 ? 6.220 19.107 36.514 1.00 41.88 377 THR B CA 1
ATOM 1660 C C . THR B 2 7 ? 6.715 20.213 37.487 1.00 42.27 377 THR B C 1
ATOM 1661 O O . THR B 2 7 ? 7.965 20.359 37.666 1.00 40.18 377 THR B O 1
ATOM 1679 N N . THR B 2 9 ? 7.167 22.052 41.286 1.00 29.85 379 THR B N 1
ATOM 1680 C CA . THR B 2 9 ? 7.372 21.673 42.682 1.00 30.75 379 THR B CA 1
ATOM 1681 C C . THR B 2 9 ? 6.854 22.817 43.523 1.00 32.96 379 THR B C 1
ATOM 1682 O O . THR B 2 9 ? 7.299 23.951 43.328 1.00 30.83 379 THR B O 1
ATOM 1686 N N . GLU B 2 10 ? 5.925 22.543 44.444 1.00 29.41 380 GLU B N 1
ATOM 1687 C CA . GLU B 2 10 ? 5.450 23.511 45.453 1.00 31.17 380 GLU B CA 1
ATOM 1688 C C . GLU B 2 10 ? 6.521 23.852 46.463 1.00 25.25 380 GLU B C 1
ATOM 1689 O O . GLU B 2 10 ? 7.242 22.983 46.9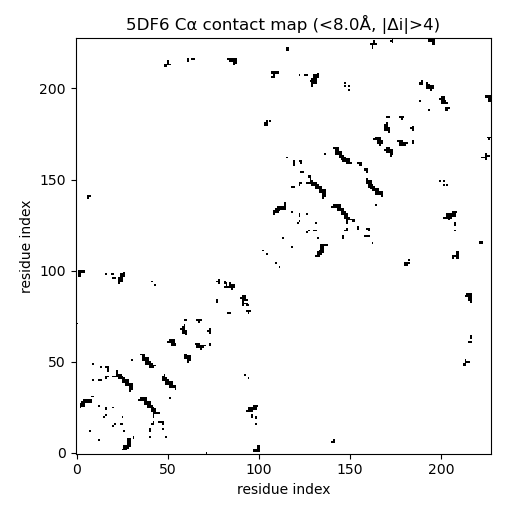18 1.00 24.56 380 GLU B O 1
ATOM 1695 N N . VAL B 2 11 ? 6.631 25.151 46.797 1.00 24.29 381 VAL B N 1
ATOM 1696 C CA . VAL B 2 11 ? 7.704 25.595 47.699 1.00 24.72 381 VAL B CA 1
ATOM 1697 C C . VAL B 2 11 ? 7.176 26.526 48.758 1.00 23.07 381 VAL B C 1
ATOM 1698 O O . VAL B 2 11 ? 6.045 27.051 48.648 1.00 25.68 381 VAL B O 1
ATOM 1702 N N . ASP B 2 12 ? 8.004 26.674 49.782 1.00 21.06 382 ASP B N 1
ATOM 1703 C CA . ASP B 2 12 ? 7.905 27.753 50.726 1.00 23.49 382 ASP B CA 1
ATOM 1704 C C . ASP B 2 12 ? 9.177 28.591 50.592 1.00 22.19 382 ASP B C 1
ATOM 1705 O O . ASP B 2 12 ? 10.146 28.141 49.951 1.00 22.29 382 ASP B O 1
ATOM 1711 N N . LYS C 2 1 ? 5.746 57.236 0.688 1.00 57.15 371 LYS C N 1
ATOM 1712 C CA . LYS C 2 1 ? 6.729 56.118 0.700 1.00 58.37 371 LYS C CA 1
ATOM 1713 C C . LYS C 2 1 ? 6.485 55.352 1.991 1.00 58.98 371 LYS C C 1
ATOM 1714 O O . LYS C 2 1 ? 6.598 55.906 3.094 1.00 57.29 371 LYS C O 1
ATOM 1717 N N . PHE C 2 2 ? 6.077 54.095 1.831 1.00 56.65 372 PHE C N 1
ATOM 1718 C CA . PHE C 2 2 ? 6.164 53.113 2.892 1.00 47.48 372 PHE C CA 1
ATOM 1719 C C . PHE C 2 2 ? 7.265 52.106 2.524 1.00 44.44 372 PHE C C 1
ATOM 1720 O O . PHE C 2 2 ? 7.271 51.589 1.409 1.00 43.80 372 PHE C O 1
ATOM 1728 N N . MET C 2 3 ? 8.134 51.782 3.474 1.00 40.61 373 MET C N 1
ATOM 1729 C CA . MET C 2 3 ? 9.089 50.662 3.298 1.00 47.21 373 MET C CA 1
ATOM 1730 C C . MET C 2 3 ? 8.789 49.464 4.234 1.00 38.87 373 MET C C 1
ATOM 1731 O O . MET C 2 3 ? 9.001 49.567 5.434 1.00 35.76 373 MET C O 1
ATOM 1736 N N . PRO C 2 4 ? 8.323 48.308 3.687 1.00 35.48 374 PRO C N 1
ATOM 1737 C CA . PRO C 2 4 ? 8.022 47.183 4.559 1.00 35.34 374 PRO C CA 1
ATOM 1738 C C . PRO C 2 4 ? 9.326 46.580 5.122 1.00 33.81 374 PRO C C 1
ATOM 1739 O O . PRO C 2 4 ? 10.359 46.793 4.525 1.00 33.86 374 PRO C O 1
ATOM 1743 N N . PRO C 2 5 ? 9.286 45.875 6.256 1.00 32.83 375 PRO C N 1
ATOM 1744 C CA . PRO C 2 5 ? 10.442 45.070 6.714 1.00 34.53 375 PRO C CA 1
ATOM 1745 C C . PRO C 2 5 ? 10.863 43.963 5.734 1.00 30.21 375 PRO C C 1
ATOM 1746 O O . PRO C 2 5 ? 10.003 43.375 5.039 1.00 26.68 375 PRO C O 1
ATOM 1750 N N . PRO C 2 6 ? 12.166 43.638 5.707 1.00 27.95 376 PRO C N 1
ATOM 1751 C CA . PRO C 2 6 ? 12.591 42.554 4.836 1.00 28.96 376 PRO C CA 1
ATOM 1752 C C . PRO C 2 6 ? 11.885 41.236 5.166 1.00 26.04 376 PRO C C 1
ATOM 1753 O O . PRO C 2 6 ? 11.651 40.949 6.331 1.00 29.99 376 PRO C O 1
ATOM 1757 N N . THR C 2 7 ? 11.559 40.471 4.133 1.00 28.42 377 THR C N 1
ATOM 1758 C CA . THR C 2 7 ? 10.962 39.164 4.272 1.00 28.22 377 THR C CA 1
ATOM 1759 C C . THR C 2 7 ? 12.020 38.115 4.307 1.00 27.21 377 THR C C 1
ATOM 1760 O O . THR C 2 7 ? 13.195 38.426 3.990 1.00 29.27 377 THR C O 1
ATOM 1780 N N . THR C 2 9 ? 13.311 34.404 2.986 1.00 24.09 379 THR C N 1
ATOM 1781 C CA . THR C 2 9 ? 13.323 33.702 1.726 1.00 25.39 379 THR C CA 1
ATOM 1782 C C . THR C 2 9 ? 13.451 32.199 1.995 1.00 25.61 379 THR C C 1
ATOM 1783 O O . THR C 2 9 ? 14.298 31.773 2.777 1.00 27.63 379 THR C O 1
ATOM 1787 N N . GLU C 2 10 ? 12.655 31.401 1.277 1.00 28.30 380 GLU C N 1
ATOM 1788 C CA . GLU C 2 10 ? 12.761 29.936 1.337 1.00 32.09 380 GLU C CA 1
ATOM 1789 C C . GLU C 2 10 ? 13.962 29.471 0.545 1.00 27.84 380 GLU C C 1
ATOM 1790 O O . GLU C 2 10 ? 14.265 30.052 -0.503 1.00 27.40 380 GLU C O 1
ATOM 1796 N N . VAL C 2 11 ? 14.604 28.414 1.025 1.00 28.03 381 VAL C N 1
ATOM 1797 C CA . VAL C 2 11 ? 15.731 27.787 0.351 1.00 29.52 381 VAL C CA 1
ATOM 1798 C C . VAL C 2 11 ? 15.601 26.244 0.245 1.00 35.86 381 VAL C C 1
ATOM 1799 O O . VAL C 2 11 ? 14.785 25.620 0.918 1.00 38.60 381 VAL C O 1
ATOM 1803 N N . ASP C 2 12 ? 16.415 25.661 -0.634 1.00 36.26 382 ASP C N 1
ATOM 1804 C CA . ASP C 2 12 ? 16.701 24.202 -0.703 1.00 39.81 382 ASP C CA 1
ATOM 1805 C C . ASP C 2 12 ? 15.463 23.398 -0.744 1.00 39.99 382 ASP C C 1
ATOM 1806 O O . ASP C 2 12 ? 15.312 22.474 0.023 1.00 41.88 382 ASP C O 1
#